Protein AF-A0A158QUY8-F1 (afdb_monomer_lite)

Structure (mmCIF, N/CA/C/O backbone):
data_AF-A0A158QUY8-F1
#
_entry.id   AF-A0A158QUY8-F1
#
loop_
_atom_site.group_PDB
_atom_site.id
_atom_site.type_symbol
_at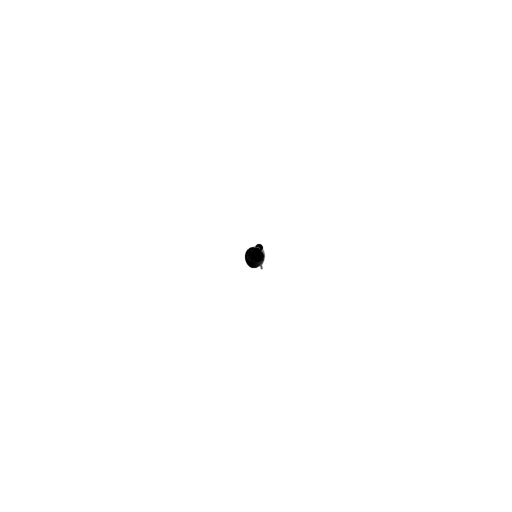om_site.label_atom_id
_atom_site.label_alt_id
_atom_site.label_comp_id
_atom_site.label_asym_id
_atom_site.label_entity_id
_atom_site.label_seq_id
_atom_site.pdbx_PDB_ins_code
_atom_site.Cartn_x
_atom_site.Cartn_y
_atom_site.Cartn_z
_atom_site.occupancy
_atom_site.B_iso_or_equiv
_atom_site.auth_seq_id
_atom_site.auth_comp_id
_atom_site.auth_asym_id
_atom_site.auth_atom_id
_atom_site.pdbx_PDB_model_num
ATOM 1 N N . MET A 1 1 ? -101.452 -27.591 178.209 1.00 53.22 1 MET A N 1
ATOM 2 C CA . MET A 1 1 ? -101.765 -28.377 176.990 1.00 53.22 1 MET A CA 1
ATOM 3 C C . MET A 1 1 ? -101.877 -27.514 175.722 1.00 53.22 1 MET A C 1
ATOM 5 O O . MET A 1 1 ? -101.531 -28.007 174.658 1.00 53.22 1 MET A O 1
ATOM 9 N N . GLU A 1 2 ? -102.265 -26.232 175.799 1.00 55.81 2 GLU A N 1
ATOM 10 C CA . GLU A 1 2 ? -102.344 -25.331 174.624 1.00 55.81 2 GLU A CA 1
ATOM 11 C C . GLU A 1 2 ? -100.994 -24.921 174.004 1.00 55.81 2 GLU A C 1
ATOM 13 O O . GLU A 1 2 ? -100.895 -24.792 172.785 1.00 55.81 2 GLU A O 1
ATOM 18 N N . ALA A 1 3 ? -99.927 -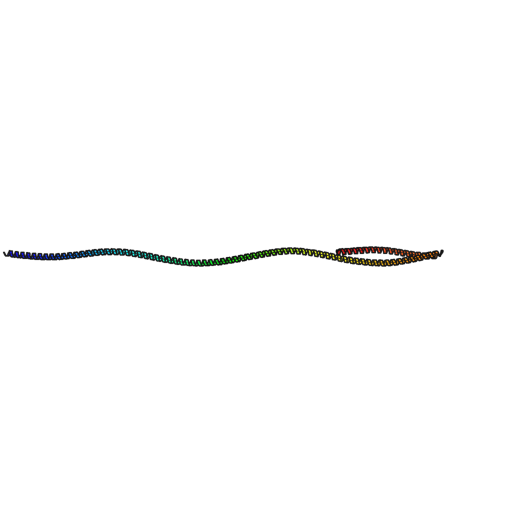24.772 174.798 1.00 59.25 3 ALA A N 1
ATOM 19 C CA . ALA A 1 3 ? -98.623 -24.315 174.297 1.00 59.25 3 ALA A CA 1
ATOM 20 C C . ALA A 1 3 ? -97.945 -25.296 173.313 1.00 59.25 3 ALA A C 1
ATOM 22 O O . ALA A 1 3 ? -97.225 -24.873 172.411 1.00 59.25 3 ALA A O 1
ATOM 23 N N . ILE A 1 4 ? -98.209 -26.603 173.441 1.00 59.31 4 ILE A N 1
ATOM 24 C CA . ILE A 1 4 ? -97.621 -27.638 172.574 1.00 59.31 4 ILE A CA 1
ATOM 25 C C . ILE A 1 4 ? -98.321 -27.664 171.207 1.00 59.31 4 ILE A C 1
ATOM 27 O O . ILE A 1 4 ? -97.647 -27.726 170.183 1.00 59.31 4 ILE A O 1
ATOM 31 N N . LYS A 1 5 ? -99.655 -27.510 171.161 1.00 60.12 5 LYS A N 1
ATOM 32 C CA . LYS A 1 5 ? -100.406 -27.423 169.894 1.00 60.12 5 LYS A CA 1
ATOM 33 C C . LYS A 1 5 ? -99.983 -26.219 169.051 1.00 60.12 5 LYS A C 1
ATOM 35 O O . LYS A 1 5 ? -99.807 -26.366 167.849 1.00 60.12 5 LYS A O 1
ATOM 40 N N . LYS A 1 6 ? -99.770 -25.053 169.672 1.00 66.75 6 LYS A N 1
ATOM 41 C CA . LYS A 1 6 ? -99.363 -23.825 168.966 1.00 66.75 6 LYS A CA 1
ATOM 42 C C . LYS A 1 6 ? -97.965 -23.947 168.344 1.00 66.75 6 LYS A C 1
ATOM 44 O O . LYS A 1 6 ? -97.758 -23.510 167.220 1.00 66.75 6 LYS A O 1
ATOM 49 N N . LYS A 1 7 ? -97.034 -24.611 169.040 1.00 69.94 7 LYS A N 1
ATOM 50 C CA . LYS A 1 7 ? -95.677 -24.882 168.538 1.00 69.94 7 LYS A CA 1
ATOM 51 C C . LYS A 1 7 ? -95.667 -25.936 167.424 1.00 69.94 7 LYS A C 1
ATOM 53 O O . LYS A 1 7 ? -94.918 -25.803 166.467 1.00 69.94 7 LYS A O 1
ATOM 58 N N . MET A 1 8 ? -96.544 -26.939 167.513 1.00 69.56 8 MET A N 1
ATOM 59 C CA . MET A 1 8 ? -96.718 -27.954 166.469 1.00 69.56 8 MET A CA 1
ATOM 60 C C . MET A 1 8 ? -97.344 -27.369 165.192 1.00 69.56 8 MET A C 1
ATOM 62 O O . MET A 1 8 ? -96.968 -27.760 164.093 1.00 69.56 8 MET A O 1
ATOM 66 N N . LEU A 1 9 ? -98.259 -26.403 165.332 1.00 68.12 9 LEU A N 1
ATOM 67 C CA . LEU A 1 9 ? -98.862 -25.682 164.207 1.00 68.12 9 LEU A CA 1
ATOM 68 C C . LEU A 1 9 ? -97.860 -24.724 163.544 1.00 68.12 9 LEU A C 1
ATOM 70 O O . LEU A 1 9 ? -97.802 -24.671 162.323 1.00 68.12 9 LEU A O 1
ATOM 74 N N . ALA A 1 10 ? -97.024 -24.046 164.339 1.00 74.94 10 ALA A N 1
ATOM 75 C CA . ALA A 1 10 ? -95.922 -23.224 163.836 1.00 74.94 10 ALA A CA 1
ATOM 76 C C . ALA A 1 10 ? -94.874 -24.063 163.084 1.00 74.94 10 ALA A C 1
ATOM 78 O O . ALA A 1 10 ? -94.538 -23.729 161.960 1.00 74.94 10 ALA A O 1
ATOM 79 N N . MET A 1 11 ? -94.448 -25.212 163.625 1.00 73.19 11 MET A N 1
ATOM 80 C CA . MET A 1 11 ? -93.521 -26.107 162.911 1.00 73.19 11 MET A CA 1
ATOM 81 C C . MET A 1 11 ? -94.128 -26.711 161.639 1.00 73.19 11 MET A C 1
ATOM 83 O O . MET A 1 11 ? -93.396 -27.006 160.700 1.00 73.19 11 MET A O 1
ATOM 87 N N . LYS A 1 12 ? -95.450 -26.921 161.595 1.00 75.62 12 LYS A N 1
ATOM 88 C CA . LYS A 1 12 ? -96.136 -27.379 160.381 1.00 75.62 12 LYS A CA 1
ATOM 89 C C . LYS A 1 12 ? -96.144 -26.290 159.306 1.00 75.62 12 LYS A C 1
ATOM 91 O O . LYS A 1 12 ? -95.868 -26.611 158.159 1.00 75.62 12 LYS A O 1
ATOM 96 N N . LEU A 1 13 ? -96.380 -25.037 159.697 1.00 79.19 13 LEU A N 1
ATOM 97 C CA . LEU A 1 13 ? -96.317 -23.878 158.808 1.00 79.19 13 LEU A CA 1
ATOM 98 C C . LEU A 1 13 ? -94.883 -23.602 158.328 1.00 79.19 13 LEU A C 1
ATOM 100 O O . LEU A 1 13 ? -94.675 -23.365 157.149 1.00 79.19 13 LEU A O 1
ATOM 104 N N . ASP A 1 14 ? -93.885 -23.697 159.209 1.00 78.88 14 ASP A N 1
ATOM 105 C CA . ASP A 1 14 ? -92.472 -23.539 158.837 1.00 78.88 14 ASP A CA 1
ATOM 106 C C . ASP A 1 14 ? -92.012 -24.657 157.895 1.00 78.88 14 ASP A C 1
ATOM 108 O O . ASP A 1 14 ? -91.238 -24.414 156.973 1.00 78.88 14 ASP A O 1
ATOM 112 N N . LYS A 1 15 ? -92.515 -25.883 158.093 1.00 78.75 15 LYS A N 1
ATOM 113 C CA . LYS A 1 15 ? -92.286 -26.996 157.170 1.00 78.75 15 LYS A CA 1
ATOM 114 C C . LYS A 1 15 ? -92.968 -26.757 155.821 1.00 78.75 15 LYS A C 1
ATOM 116 O O . LYS A 1 15 ? -92.342 -27.028 154.808 1.00 78.75 15 LYS A O 1
ATOM 121 N N . GLU A 1 16 ? -94.213 -26.282 155.803 1.00 77.50 16 GLU A N 1
ATOM 122 C CA . GLU A 1 16 ? -94.929 -25.940 154.564 1.00 77.50 16 GLU A CA 1
ATOM 123 C C . GLU A 1 16 ? -94.203 -24.811 153.808 1.00 77.50 16 GLU A C 1
ATOM 125 O O . GLU A 1 16 ? -93.858 -25.001 152.651 1.00 77.50 16 GLU A O 1
ATOM 130 N N . ASN A 1 17 ? -93.801 -23.729 154.484 1.00 79.38 17 ASN A N 1
ATOM 131 C CA . ASN A 1 17 ? -93.010 -22.645 153.886 1.00 79.38 17 ASN A CA 1
ATOM 132 C C . ASN A 1 17 ? -91.634 -23.105 153.372 1.00 79.38 17 ASN A C 1
ATOM 134 O O . ASN A 1 17 ? -91.145 -22.594 152.369 1.00 79.38 17 ASN A O 1
ATOM 138 N N . ALA A 1 18 ? -90.975 -24.036 154.069 1.00 80.56 18 ALA A N 1
ATOM 139 C CA . ALA A 1 18 ? -89.698 -24.590 153.624 1.00 80.56 18 ALA A CA 1
ATOM 140 C C . ALA A 1 18 ? -89.856 -25.512 152.407 1.00 80.56 18 ALA A C 1
ATOM 142 O O . ALA A 1 18 ? -88.952 -25.562 151.580 1.00 80.56 18 ALA A O 1
ATOM 143 N N . ILE A 1 19 ? -90.986 -26.220 152.302 1.00 81.12 19 ILE A N 1
ATOM 144 C CA . ILE A 1 19 ? -91.331 -27.020 151.122 1.00 81.12 19 ILE A CA 1
ATOM 145 C C . ILE A 1 19 ? -91.636 -26.091 149.945 1.00 81.12 19 ILE A C 1
ATOM 147 O O . ILE A 1 19 ? -91.011 -26.245 148.908 1.00 81.12 19 ILE A O 1
ATOM 151 N N . ASP A 1 20 ? -92.469 -25.064 150.127 1.00 81.56 20 ASP A N 1
ATOM 152 C CA . ASP A 1 20 ? -92.788 -24.103 149.061 1.00 81.56 20 ASP A CA 1
ATOM 153 C C . ASP A 1 20 ? -91.537 -23.354 148.566 1.00 81.56 20 ASP A C 1
ATOM 155 O O . ASP A 1 20 ? -91.379 -23.102 147.372 1.00 81.56 20 ASP A O 1
ATOM 159 N N . LEU A 1 21 ? -90.617 -23.007 149.474 1.00 82.19 21 LEU A N 1
ATOM 160 C CA . LEU A 1 21 ? -89.342 -22.388 149.107 1.00 82.19 21 LEU A CA 1
ATOM 161 C C . LEU A 1 21 ? -88.415 -23.372 148.379 1.00 82.19 21 LEU A C 1
ATOM 163 O O . LEU A 1 21 ? -87.707 -22.967 147.460 1.00 82.19 21 LEU A O 1
ATOM 167 N N . ALA A 1 22 ? -88.401 -24.646 148.782 1.00 82.62 22 ALA A N 1
ATOM 168 C CA . ALA A 1 22 ? -87.647 -25.680 148.081 1.00 82.62 22 ALA A CA 1
ATOM 169 C C . ALA A 1 22 ? -88.204 -25.903 146.668 1.00 82.62 22 ALA A C 1
ATOM 171 O O . ALA A 1 22 ? -87.423 -25.904 145.723 1.00 82.62 22 ALA A O 1
ATOM 172 N N . ASP A 1 23 ? -89.527 -25.968 146.514 1.00 84.44 23 ASP A N 1
ATOM 173 C CA . ASP A 1 23 ? -90.201 -26.113 145.221 1.00 84.44 23 ASP A CA 1
ATOM 174 C C . ASP A 1 23 ? -89.913 -24.909 144.305 1.00 84.44 23 ASP A C 1
ATOM 176 O O . ASP A 1 23 ? -89.589 -25.084 143.131 1.00 84.44 23 ASP A O 1
ATOM 180 N N . GLN A 1 24 ? -89.931 -23.681 144.842 1.00 83.94 24 GLN A N 1
ATOM 181 C CA . GLN A 1 24 ? -89.547 -22.474 144.094 1.00 83.94 24 GLN A CA 1
ATOM 182 C C . GLN A 1 24 ? -88.079 -22.490 143.657 1.00 83.94 24 GLN A C 1
ATOM 184 O O . GLN A 1 24 ? -87.759 -22.072 142.543 1.00 83.94 24 GLN A O 1
ATOM 189 N N . LEU A 1 25 ? -87.171 -22.945 144.524 1.00 84.00 25 LEU A N 1
ATOM 190 C CA . LEU A 1 25 ? -85.752 -23.056 144.190 1.00 84.00 25 LEU A CA 1
ATOM 191 C C . LEU A 1 25 ? -85.494 -24.173 143.172 1.00 84.00 25 LEU A C 1
ATOM 193 O O . LEU A 1 25 ? -84.647 -23.997 142.300 1.00 84.00 25 LEU A O 1
ATOM 197 N N . GLU A 1 26 ? -86.229 -25.285 143.236 1.00 84.06 26 GLU A N 1
ATOM 198 C CA . GLU A 1 26 ? -86.179 -26.354 142.233 1.00 84.06 26 GLU A CA 1
ATOM 199 C C . GLU A 1 26 ? -86.717 -25.883 140.876 1.00 84.06 26 GLU A C 1
ATOM 201 O O . GLU A 1 26 ? -86.113 -26.175 139.843 1.00 84.06 26 GLU A O 1
ATOM 206 N N . GLU A 1 27 ? -87.802 -25.105 140.856 1.00 86.31 27 GLU A N 1
ATOM 207 C CA . GLU A 1 27 ? -88.348 -24.523 139.627 1.00 86.31 27 GLU A CA 1
ATOM 208 C C . GLU A 1 27 ? -87.366 -23.522 138.996 1.00 86.31 27 GLU A C 1
ATOM 210 O O . GLU A 1 27 ? -87.068 -23.619 137.805 1.00 86.31 27 GLU A O 1
ATOM 215 N N . GLN A 1 28 ? -86.764 -22.638 139.801 1.00 85.31 28 GLN A N 1
ATOM 216 C CA . GLN A 1 28 ? -85.725 -21.710 139.339 1.00 85.31 28 GLN A CA 1
ATOM 217 C C . GLN A 1 28 ? -84.458 -22.423 138.856 1.00 85.31 28 GLN A C 1
ATOM 219 O O . GLN A 1 28 ? -83.861 -22.005 137.860 1.00 85.31 28 GLN A O 1
ATOM 224 N N . LEU A 1 29 ? -84.034 -23.492 139.538 1.00 87.38 29 LEU A N 1
ATOM 225 C CA . LEU A 1 29 ? -82.900 -24.308 139.108 1.00 87.38 29 LEU A CA 1
ATOM 226 C C . LEU A 1 29 ? -83.189 -24.919 137.736 1.00 87.38 29 LEU A C 1
ATOM 228 O O . LEU A 1 29 ? -82.367 -24.808 136.833 1.00 87.38 29 LEU A O 1
ATOM 232 N N . LYS A 1 30 ? -84.387 -25.479 137.552 1.00 87.75 30 LYS A N 1
ATOM 233 C CA . LYS A 1 30 ? -84.808 -26.104 136.299 1.00 87.75 30 LYS A CA 1
ATOM 234 C C . LYS A 1 30 ? -84.924 -25.094 135.157 1.00 87.75 30 LYS A C 1
ATOM 236 O O . LYS A 1 30 ? -84.476 -25.371 134.047 1.00 87.75 30 LYS A O 1
ATOM 241 N N . GLU A 1 31 ? -85.463 -23.902 135.414 1.00 87.81 31 GLU A N 1
ATOM 242 C CA . GLU A 1 31 ? -85.452 -22.806 134.438 1.00 87.81 31 GLU A CA 1
ATOM 243 C C . GLU A 1 31 ? -84.019 -22.438 134.038 1.00 87.81 31 GLU A C 1
ATOM 245 O O . GLU A 1 31 ? -83.713 -22.366 132.844 1.00 87.81 31 GLU A O 1
ATOM 250 N N . LYS A 1 32 ? -83.112 -22.285 135.010 1.00 88.25 32 LYS A N 1
ATOM 251 C CA . LYS A 1 32 ? -81.702 -21.969 134.746 1.00 88.25 32 LYS A CA 1
ATOM 252 C C . LYS A 1 32 ? -80.969 -23.082 134.008 1.00 88.25 32 LYS A C 1
ATOM 254 O O . LYS A 1 32 ? -80.179 -22.776 133.121 1.00 88.25 32 LYS A O 1
ATOM 259 N N . GLU A 1 33 ? -81.255 -24.344 134.302 1.00 87.00 33 GLU A N 1
ATOM 260 C CA . GLU A 1 33 ? -80.724 -25.495 133.567 1.00 87.00 33 GLU A CA 1
ATOM 261 C C . GLU A 1 33 ? -81.214 -25.508 132.114 1.00 87.00 33 GLU A C 1
ATOM 263 O O . GLU A 1 33 ? -80.424 -25.741 131.201 1.00 87.00 33 GLU A O 1
ATOM 268 N N . THR A 1 34 ? -82.488 -25.182 131.859 1.00 88.88 34 THR A N 1
ATOM 269 C CA . THR A 1 34 ? -82.993 -25.078 130.477 1.00 88.88 34 THR A CA 1
ATOM 270 C C . THR A 1 34 ? -82.411 -23.884 129.721 1.00 88.88 34 THR A C 1
ATOM 272 O O . THR A 1 34 ? -82.140 -23.987 128.525 1.00 88.88 34 THR A O 1
ATOM 275 N N . GLU A 1 35 ? -82.195 -22.751 130.394 1.00 89.31 35 GLU A N 1
ATOM 276 C CA . GLU A 1 35 ? -81.545 -21.574 129.813 1.00 89.31 35 GLU A CA 1
ATOM 277 C C . GLU A 1 35 ? -80.072 -21.864 129.494 1.00 89.31 35 GLU A C 1
ATOM 279 O O . GLU A 1 35 ? -79.599 -21.541 128.404 1.00 89.31 35 GLU A O 1
ATOM 284 N N . MET A 1 36 ? -79.372 -22.538 130.410 1.00 90.12 36 MET A N 1
ATOM 285 C CA . MET A 1 36 ? -77.995 -22.988 130.228 1.00 90.12 36 MET A CA 1
ATOM 286 C C . MET A 1 36 ? -77.888 -23.965 129.058 1.00 90.12 36 MET A C 1
ATOM 288 O O . MET A 1 36 ? -77.068 -23.748 128.173 1.00 90.12 36 MET A O 1
ATOM 292 N N . SER A 1 37 ? -78.779 -24.956 128.981 1.00 89.94 37 SER A N 1
ATOM 293 C CA . SER A 1 37 ? -78.819 -25.919 127.877 1.00 89.94 37 SER A CA 1
ATOM 294 C C . SER A 1 37 ? -79.032 -25.243 126.515 1.00 89.94 37 SER A C 1
ATOM 296 O O . SER A 1 37 ? -78.322 -25.554 125.561 1.00 89.94 37 SER A O 1
ATOM 298 N N . LYS A 1 38 ? -79.938 -24.257 126.421 1.00 90.31 38 LYS A N 1
ATOM 299 C CA . LYS A 1 38 ? -80.129 -23.472 125.186 1.00 90.31 38 LYS A CA 1
ATOM 300 C C . LYS A 1 38 ? -78.891 -22.656 124.820 1.00 90.31 38 LYS A C 1
ATOM 302 O O . LYS A 1 38 ? -78.542 -22.562 123.649 1.00 90.31 38 LYS A O 1
ATOM 307 N N . LYS A 1 39 ? -78.217 -22.060 125.807 1.00 89.12 39 LYS A N 1
ATOM 308 C CA . LYS A 1 39 ? -76.988 -21.287 125.579 1.00 89.12 39 LYS A CA 1
ATOM 309 C C . LYS A 1 39 ? -75.811 -22.168 125.171 1.00 89.12 39 LYS A C 1
ATOM 311 O O . LYS A 1 39 ? -75.010 -21.740 124.347 1.00 89.12 39 LYS A O 1
ATOM 316 N N . GLU A 1 40 ? -75.716 -23.382 125.703 1.00 88.31 40 GLU A N 1
ATOM 317 C CA . GLU A 1 40 ? -74.730 -24.379 125.278 1.00 88.31 40 GLU A CA 1
ATOM 318 C C . GLU A 1 40 ? -74.965 -24.825 123.829 1.00 88.31 40 GLU A C 1
ATOM 320 O O . GLU A 1 40 ? -74.006 -24.924 123.063 1.00 88.31 40 GLU A O 1
ATOM 325 N N . GLU A 1 41 ? -76.224 -25.019 123.426 1.00 90.38 41 GLU A N 1
ATOM 326 C CA . GLU A 1 41 ? -76.593 -25.339 122.042 1.00 90.38 41 GLU A CA 1
ATOM 327 C C . GLU A 1 41 ? -76.273 -24.178 121.082 1.00 90.38 41 GLU A C 1
ATOM 329 O O . GLU A 1 41 ? -75.560 -24.374 120.096 1.00 90.38 41 GLU A O 1
ATOM 334 N N . GLU A 1 42 ? -76.690 -22.948 121.416 1.00 91.12 42 GLU A N 1
ATOM 335 C CA . GLU A 1 42 ? -76.357 -21.735 120.649 1.00 91.12 42 GLU A CA 1
ATOM 336 C C . GLU A 1 42 ? -74.837 -21.540 120.523 1.00 91.12 42 GLU A C 1
ATOM 338 O O . GLU A 1 42 ? -74.331 -21.203 119.449 1.00 91.12 42 GLU A O 1
ATOM 343 N N . MET A 1 43 ? -74.086 -21.770 121.605 1.00 91.88 43 MET A N 1
ATOM 344 C CA . MET A 1 43 ? -72.627 -21.676 121.585 1.00 91.88 43 MET A CA 1
ATOM 345 C C . MET A 1 43 ? -72.010 -22.767 120.703 1.00 91.88 43 MET A C 1
ATOM 347 O O . MET A 1 43 ? -71.078 -22.483 119.950 1.00 91.88 43 MET A O 1
ATOM 351 N N . GLY A 1 44 ? -72.557 -23.985 120.724 1.00 91.44 44 GLY A N 1
ATOM 352 C CA . GLY A 1 44 ? -72.157 -25.068 119.829 1.00 91.44 44 GLY A CA 1
ATOM 353 C C . GLY A 1 44 ? -72.350 -24.727 118.348 1.00 91.44 44 GLY A C 1
ATOM 354 O O . GLY A 1 44 ? -71.460 -24.988 117.533 1.00 91.44 44 GLY A O 1
ATOM 355 N N . ASP A 1 45 ? -73.466 -24.093 117.990 1.00 92.38 45 ASP A N 1
ATOM 356 C CA . ASP A 1 45 ? -73.746 -23.677 116.611 1.00 92.38 45 ASP A CA 1
ATOM 357 C C . ASP A 1 45 ? -72.853 -22.521 116.146 1.00 92.38 45 ASP A C 1
ATOM 359 O O . ASP A 1 45 ? -72.360 -22.533 115.013 1.00 92.38 45 ASP A O 1
ATOM 363 N N . VAL A 1 46 ? -72.573 -21.551 117.023 1.00 92.31 46 VAL A N 1
ATOM 364 C CA . VAL A 1 46 ? -71.609 -20.476 116.738 1.00 92.31 46 VAL A CA 1
ATOM 365 C C . VAL A 1 46 ? -70.206 -21.045 116.528 1.00 92.31 46 VAL A C 1
ATOM 367 O O . VAL A 1 46 ? -69.532 -20.640 115.582 1.00 92.31 46 VAL A O 1
ATOM 370 N N . VAL A 1 47 ? -69.782 -22.017 117.342 1.00 93.31 47 VAL A N 1
ATOM 371 C CA . VAL A 1 47 ? -68.480 -22.687 117.185 1.00 93.31 47 VAL A CA 1
ATOM 372 C C . VAL A 1 47 ? -68.395 -23.430 115.850 1.00 93.31 47 VAL A C 1
ATOM 374 O O . VAL A 1 47 ? -67.415 -23.257 115.128 1.00 93.31 47 VAL A O 1
ATOM 377 N N . LYS A 1 48 ? -69.426 -24.193 115.460 1.00 94.12 48 LYS A N 1
ATOM 378 C CA . LYS A 1 48 ? -69.457 -24.866 114.145 1.00 94.12 48 LYS A CA 1
ATOM 379 C C . LYS A 1 48 ? -69.399 -23.869 112.991 1.00 94.12 48 LYS A C 1
ATOM 381 O O . LYS A 1 48 ? -68.688 -24.089 112.013 1.00 94.12 48 LYS A O 1
ATOM 386 N N . ARG A 1 49 ? -70.139 -22.762 113.097 1.00 94.38 49 ARG A N 1
ATOM 387 C CA . ARG A 1 49 ? -70.149 -21.717 112.069 1.00 94.38 49 ARG A CA 1
ATOM 388 C C . ARG A 1 49 ? -68.802 -21.005 111.969 1.00 94.38 49 ARG A C 1
ATOM 390 O O . ARG A 1 49 ? -68.362 -20.726 110.860 1.00 94.38 49 ARG A O 1
ATOM 397 N N . TYR A 1 50 ? -68.142 -20.757 113.099 1.00 93.94 50 TYR A N 1
ATOM 398 C CA . TYR A 1 50 ? -66.785 -20.216 113.140 1.00 93.94 50 TYR A CA 1
ATOM 399 C C . TYR A 1 50 ? -65.791 -21.160 112.456 1.00 93.94 50 TYR A C 1
ATOM 401 O O . TYR A 1 50 ? -65.089 -20.727 111.552 1.00 93.94 50 TYR A O 1
ATOM 409 N N . GLN A 1 51 ? -65.813 -22.455 112.792 1.00 93.69 51 GLN A N 1
ATOM 410 C CA . GLN A 1 51 ? -64.951 -23.465 112.164 1.00 93.69 51 GLN A CA 1
ATOM 411 C C . GLN A 1 51 ? -65.184 -23.582 110.649 1.00 93.69 51 GLN A C 1
ATOM 413 O O . GLN A 1 51 ? -64.227 -23.700 109.889 1.00 93.69 51 GLN A O 1
ATOM 418 N N . SER A 1 52 ? -66.440 -23.513 110.191 1.00 93.81 52 SER A N 1
ATOM 419 C CA . SER A 1 52 ? -66.766 -23.511 108.756 1.00 93.81 52 SER A CA 1
ATOM 420 C C . SER A 1 52 ? -66.208 -22.278 108.046 1.00 93.81 52 SER A C 1
ATOM 422 O O . SER A 1 52 ? -65.598 -22.406 106.991 1.00 93.81 52 SER A O 1
ATOM 424 N N . LEU A 1 53 ? -66.392 -21.088 108.627 1.00 94.25 53 LEU A N 1
ATOM 425 C CA . LEU A 1 53 ? -65.869 -19.840 108.066 1.00 94.25 53 LEU A CA 1
ATOM 426 C C . LEU A 1 53 ? -64.339 -19.801 108.076 1.00 94.25 53 LEU A C 1
ATOM 428 O O . LEU A 1 53 ? -63.739 -19.243 107.164 1.00 94.25 53 LEU A O 1
ATOM 432 N N . GLU A 1 54 ? -63.706 -20.386 109.090 1.00 94.06 54 GLU A N 1
ATOM 433 C CA . GLU A 1 54 ? -62.252 -20.493 109.179 1.00 94.06 54 GLU A CA 1
ATOM 434 C C . GLU A 1 54 ? -61.702 -21.426 108.091 1.00 94.06 54 GLU A C 1
ATOM 436 O O . GLU A 1 54 ? -60.787 -21.037 107.370 1.00 94.06 54 GLU A O 1
ATOM 441 N N . ALA A 1 55 ? -62.337 -22.581 107.864 1.00 94.62 55 ALA A N 1
ATOM 442 C CA . ALA A 1 55 ? -61.985 -23.480 106.763 1.00 94.62 55 ALA A CA 1
ATOM 443 C C . ALA A 1 55 ? -62.221 -22.849 105.377 1.00 94.62 55 ALA A C 1
ATOM 445 O O . ALA A 1 55 ? -61.396 -22.994 104.475 1.00 94.62 55 ALA A O 1
ATOM 446 N N . GLU A 1 56 ? -63.328 -22.121 105.192 1.00 95.19 56 GLU A N 1
ATOM 447 C CA . GLU A 1 56 ? -63.599 -21.371 103.957 1.00 95.19 56 GLU A CA 1
ATOM 448 C C . GLU A 1 56 ? -62.563 -20.267 103.726 1.00 95.19 56 GLU A C 1
ATOM 450 O O . GLU A 1 56 ? -62.113 -20.069 102.596 1.00 95.19 56 GLU A O 1
ATOM 455 N N . LYS A 1 57 ? -62.153 -19.572 104.792 1.00 96.00 57 LYS A N 1
ATOM 456 C CA . LYS A 1 57 ? -61.104 -18.557 104.738 1.00 96.00 57 LYS A CA 1
ATOM 457 C C . LYS A 1 57 ? -59.764 -19.175 104.331 1.00 96.00 57 LYS A C 1
ATOM 459 O O . LYS A 1 57 ? -59.141 -18.658 103.410 1.00 96.00 57 LYS A O 1
ATOM 464 N N . GLU A 1 58 ? -59.344 -20.276 104.953 1.00 95.88 58 GLU A N 1
ATOM 465 C CA . GLU A 1 58 ? -58.099 -20.974 104.593 1.00 95.88 58 GLU A CA 1
ATOM 466 C C . GLU A 1 58 ? -58.123 -21.482 103.141 1.00 95.88 58 GLU A C 1
ATOM 468 O O . GLU A 1 58 ? -57.141 -21.341 102.404 1.00 95.88 58 GLU A O 1
ATOM 473 N N . ALA A 1 59 ? -59.259 -22.022 102.688 1.00 95.50 59 ALA A N 1
ATOM 474 C CA . ALA A 1 59 ? -59.434 -22.457 101.305 1.00 95.50 59 ALA A CA 1
ATOM 475 C C . ALA A 1 59 ? -59.342 -21.280 100.318 1.00 95.50 59 ALA A C 1
ATOM 477 O O . ALA A 1 59 ? -58.650 -21.378 99.302 1.00 95.50 59 ALA A O 1
ATOM 478 N N . ALA A 1 60 ? -59.985 -20.151 100.632 1.00 95.00 60 ALA A N 1
ATOM 479 C CA . ALA A 1 60 ? -59.924 -18.940 99.820 1.00 95.00 60 ALA A CA 1
ATOM 480 C C . ALA A 1 60 ? -58.513 -18.331 99.791 1.00 95.00 60 ALA A C 1
ATOM 482 O O . ALA A 1 60 ? -58.062 -17.905 98.729 1.00 95.00 60 ALA A O 1
ATOM 483 N N . GLU A 1 61 ? -57.793 -18.324 100.917 1.00 95.38 61 GLU A N 1
ATOM 484 C CA . GLU A 1 61 ? -56.399 -17.863 100.997 1.00 95.38 61 GLU A CA 1
ATOM 485 C C . GLU A 1 61 ? -55.466 -18.745 100.158 1.00 95.38 61 GLU A C 1
ATOM 487 O O . GLU A 1 61 ? -54.632 -18.228 99.410 1.00 95.38 61 GLU A O 1
ATOM 492 N N . THR A 1 62 ? -55.649 -20.067 100.207 1.00 95.69 62 THR A N 1
ATOM 493 C CA . THR A 1 62 ? -54.874 -21.015 99.390 1.00 95.69 62 THR A CA 1
ATOM 494 C C . THR A 1 62 ? -55.154 -20.812 97.902 1.00 95.69 62 THR A C 1
ATOM 496 O O . THR A 1 62 ? -54.229 -20.710 97.095 1.00 95.69 62 THR A O 1
ATOM 499 N N . GLN A 1 63 ? -56.428 -20.683 97.527 1.00 96.19 63 GLN A N 1
ATOM 500 C CA . GLN A 1 63 ? -56.817 -20.458 96.139 1.00 96.19 63 GLN A CA 1
ATOM 501 C C . GLN A 1 63 ? -56.310 -19.106 95.620 1.00 96.19 63 GLN A C 1
ATOM 503 O O . GLN A 1 63 ? -55.821 -19.029 94.492 1.00 96.19 63 GLN A O 1
ATOM 508 N N . LEU A 1 64 ? -56.358 -18.059 96.448 1.00 96.19 64 LEU A N 1
ATOM 509 C CA . LEU A 1 64 ? -55.789 -16.754 96.127 1.00 96.19 64 LEU A CA 1
ATOM 510 C C . LEU A 1 64 ? -54.283 -16.868 95.858 1.00 96.19 64 LEU A C 1
ATOM 512 O O . LEU A 1 64 ? -53.814 -16.377 94.830 1.00 96.19 64 LEU A O 1
ATOM 516 N N . ALA A 1 65 ? -53.539 -17.564 96.723 1.00 96.19 65 ALA A N 1
ATOM 517 C CA . ALA A 1 65 ? -52.107 -17.789 96.543 1.00 96.19 65 ALA A CA 1
ATOM 518 C C . ALA A 1 65 ? -51.794 -18.528 95.229 1.00 96.19 65 ALA A C 1
ATOM 520 O O . ALA A 1 65 ? -50.938 -18.084 94.464 1.00 96.19 65 ALA A O 1
ATOM 521 N N . GLU A 1 66 ? -52.531 -19.596 94.907 1.00 96.56 66 GLU A N 1
ATOM 522 C CA . GLU A 1 66 ? -52.361 -20.318 93.640 1.00 96.56 66 GLU A CA 1
ATOM 523 C C . GLU A 1 66 ? -52.672 -19.454 92.414 1.00 96.56 66 GLU A C 1
ATOM 525 O O . GLU A 1 66 ? -51.977 -19.535 91.398 1.00 96.56 66 GLU A O 1
ATOM 530 N N . THR A 1 67 ? -53.733 -18.643 92.473 1.00 96.12 67 THR A N 1
ATOM 531 C CA . THR A 1 67 ? -54.093 -17.753 91.361 1.00 96.12 67 THR A CA 1
ATOM 532 C C . THR A 1 67 ? -53.071 -16.643 91.161 1.00 96.12 67 THR A C 1
ATOM 534 O O . THR A 1 67 ? -52.733 -16.356 90.015 1.00 96.12 67 THR A O 1
ATOM 537 N N . ASN A 1 68 ? -52.519 -16.087 92.242 1.00 95.81 68 ASN A N 1
ATOM 538 C CA . ASN A 1 68 ? -51.450 -15.094 92.169 1.00 95.81 68 ASN A CA 1
ATOM 539 C C . ASN A 1 68 ? -50.173 -15.692 91.572 1.00 95.81 68 ASN A C 1
ATOM 541 O O . ASN A 1 68 ? -49.577 -15.073 90.698 1.00 95.81 68 ASN A O 1
ATOM 545 N N . GLN A 1 69 ? -49.804 -16.920 91.954 1.00 96.75 69 GLN A N 1
ATOM 546 C CA . GLN A 1 69 ? -48.649 -17.595 91.355 1.00 96.75 69 GLN A CA 1
ATOM 547 C C . GLN A 1 69 ? -48.847 -17.837 89.853 1.00 96.75 69 GLN A C 1
ATOM 549 O O . GLN A 1 69 ? -47.948 -17.593 89.052 1.00 96.75 69 GLN A O 1
ATOM 554 N N . LYS A 1 70 ? -50.041 -18.294 89.448 1.00 96.94 70 LYS A N 1
ATOM 555 C CA . LYS A 1 70 ? -50.373 -18.480 88.027 1.00 96.94 70 LYS A CA 1
ATOM 556 C C . LYS A 1 70 ? -50.332 -17.159 87.263 1.00 96.94 70 LYS A C 1
ATOM 558 O O . LYS A 1 70 ? -49.853 -17.146 86.133 1.00 96.94 70 LYS A O 1
ATOM 563 N N . LEU A 1 71 ? -50.828 -16.077 87.865 1.00 96.62 71 LEU A N 1
ATOM 564 C CA . LEU A 1 71 ? -50.777 -14.743 87.277 1.00 96.62 71 LEU A CA 1
ATOM 565 C C . LEU A 1 71 ? -49.323 -14.314 87.046 1.00 96.62 71 LEU A C 1
ATOM 567 O O . LEU A 1 71 ? -48.975 -13.982 85.915 1.00 96.62 71 LEU A O 1
ATOM 571 N N . GLU A 1 72 ? -48.465 -14.431 88.060 1.00 96.94 72 GLU A N 1
ATOM 572 C CA . GLU A 1 72 ? -47.044 -14.076 87.970 1.00 96.94 72 GLU A CA 1
ATOM 573 C C . GLU A 1 72 ? -46.313 -14.885 86.881 1.00 96.94 72 GLU A C 1
ATOM 575 O O . GLU A 1 72 ? -45.592 -14.324 86.052 1.00 96.94 72 GLU A O 1
ATOM 580 N N . ASP A 1 73 ? -46.570 -16.195 86.792 1.00 96.75 73 ASP A N 1
ATOM 581 C CA . ASP A 1 73 ? -46.010 -17.046 85.736 1.00 96.75 73 ASP A CA 1
ATOM 582 C C . ASP A 1 73 ? -46.477 -16.616 84.334 1.00 96.75 73 ASP A C 1
ATOM 584 O O . ASP A 1 73 ? -45.701 -16.655 83.372 1.00 96.75 73 ASP A O 1
ATOM 588 N N . THR A 1 74 ? -47.749 -16.224 84.187 1.00 96.50 74 THR A N 1
ATOM 589 C CA . THR A 1 74 ? -48.282 -15.746 82.902 1.00 96.50 74 THR A CA 1
ATOM 590 C C . THR A 1 74 ? -47.740 -14.377 82.518 1.00 96.50 74 THR A C 1
ATOM 592 O O . THR A 1 74 ? -47.401 -14.181 81.352 1.00 96.50 74 THR A O 1
ATOM 595 N N . GLU A 1 75 ? -47.595 -13.461 83.476 1.00 96.69 75 GLU A N 1
ATOM 596 C CA . GLU A 1 75 ? -46.996 -12.144 83.256 1.00 96.69 75 GLU A CA 1
ATOM 597 C C . GLU A 1 75 ? -45.538 -12.280 82.822 1.00 96.69 75 GLU A C 1
ATOM 599 O O . GLU A 1 75 ? -45.124 -11.653 81.848 1.00 96.69 75 GLU A O 1
ATOM 604 N N . LYS A 1 76 ? -44.778 -13.174 83.465 1.00 97.50 76 LYS A N 1
ATOM 605 C CA . LYS A 1 76 ? -43.394 -13.448 83.076 1.00 97.50 76 LYS A CA 1
ATOM 606 C C . LYS A 1 76 ? -43.290 -13.987 81.646 1.00 97.50 76 LYS A C 1
ATOM 608 O O . LYS A 1 76 ? -42.473 -13.499 80.869 1.00 97.50 76 LYS A O 1
ATOM 613 N N . ARG A 1 77 ? -44.141 -14.946 81.262 1.00 96.56 77 ARG A N 1
ATOM 614 C CA . ARG A 1 77 ? -44.167 -15.464 79.878 1.00 96.56 77 ARG A CA 1
ATOM 615 C C . ARG A 1 77 ? -44.581 -14.399 78.866 1.00 96.56 77 ARG A C 1
ATOM 617 O O . ARG A 1 77 ? -44.036 -14.373 77.767 1.00 96.56 77 ARG A O 1
ATOM 624 N N . ALA A 1 78 ? -45.532 -13.534 79.218 1.00 97.06 78 ALA A N 1
ATOM 625 C CA . ALA A 1 78 ? -45.940 -12.426 78.361 1.00 97.06 78 ALA A CA 1
ATOM 626 C C . ALA A 1 78 ? -44.781 -11.441 78.144 1.00 97.06 78 ALA A C 1
ATOM 628 O O . ALA A 1 78 ? -44.502 -11.086 77.004 1.00 97.06 78 ALA A O 1
ATOM 629 N N . GLN A 1 79 ? -44.045 -11.089 79.204 1.00 97.06 79 GLN A N 1
ATOM 630 C CA . GLN A 1 79 ? -42.855 -10.236 79.110 1.00 97.06 79 GLN A CA 1
ATOM 631 C C . GLN A 1 79 ? -41.751 -10.863 78.245 1.00 97.06 79 GLN A C 1
ATOM 633 O O . GLN A 1 79 ? -41.140 -10.171 77.430 1.00 97.06 79 GLN A O 1
ATOM 638 N N . GLU A 1 80 ? -41.500 -12.168 78.386 1.00 97.31 80 GLU A N 1
ATOM 639 C CA . GLU A 1 80 ? -40.534 -12.895 77.550 1.00 97.31 80 GLU A CA 1
ATOM 640 C C . GLU A 1 80 ? -40.949 -12.882 76.066 1.00 97.31 80 GLU A C 1
ATOM 642 O O . GLU A 1 80 ? -40.129 -12.575 75.199 1.00 97.31 80 GLU A O 1
ATOM 647 N N . ALA A 1 81 ? -42.230 -13.129 75.771 1.00 96.62 81 ALA A N 1
ATOM 648 C CA . ALA A 1 81 ? -42.761 -13.084 74.409 1.00 96.62 81 ALA A CA 1
ATOM 649 C C . ALA A 1 81 ? -42.729 -11.666 73.809 1.00 96.62 81 ALA A C 1
ATOM 651 O O . ALA A 1 81 ? -42.358 -11.495 72.648 1.00 96.62 81 ALA A O 1
ATOM 652 N N . GLU A 1 82 ? -43.070 -10.632 74.584 1.00 97.19 82 GLU A N 1
ATOM 653 C CA . GLU A 1 82 ? -42.968 -9.232 74.153 1.00 97.19 82 GLU A CA 1
ATOM 654 C C . GLU A 1 82 ? -41.518 -8.843 73.837 1.00 97.19 82 GLU A C 1
ATOM 656 O O . GLU A 1 82 ? -41.257 -8.180 72.827 1.00 97.19 82 GLU A O 1
ATOM 661 N N . ALA A 1 83 ? -40.561 -9.297 74.652 1.00 97.31 83 ALA A N 1
ATOM 662 C CA . ALA A 1 83 ? -39.140 -9.082 74.401 1.00 97.31 83 ALA A CA 1
ATOM 663 C C . ALA A 1 83 ? -38.670 -9.781 73.112 1.00 97.31 83 ALA A C 1
ATOM 665 O O . ALA A 1 83 ? -37.919 -9.188 72.330 1.00 97.31 83 ALA A O 1
ATOM 666 N N . GLU A 1 84 ? -39.134 -11.006 72.852 1.00 98.00 84 GLU A N 1
ATOM 667 C CA . GLU A 1 84 ? -38.830 -11.738 71.619 1.00 98.00 84 GLU A CA 1
ATOM 668 C C . GLU A 1 84 ? -39.430 -11.050 70.385 1.00 98.00 84 GLU A C 1
ATOM 670 O O . GLU A 1 84 ? -38.727 -10.837 69.394 1.00 98.00 84 GLU A O 1
ATOM 675 N N . VAL A 1 85 ? -40.691 -10.610 70.455 1.00 98.00 85 VAL A N 1
ATOM 676 C CA . VAL A 1 85 ? -41.342 -9.850 69.376 1.00 98.00 85 VAL A CA 1
ATOM 677 C C . VAL A 1 85 ? -40.574 -8.561 69.085 1.00 98.00 85 VAL A C 1
ATOM 679 O O . VAL A 1 85 ? -40.303 -8.261 67.920 1.00 98.00 85 VAL A O 1
ATOM 682 N N . ALA A 1 86 ? -40.150 -7.827 70.116 1.00 97.81 86 ALA A N 1
ATOM 683 C CA . ALA A 1 86 ? -39.344 -6.622 69.942 1.00 97.81 86 ALA A CA 1
ATOM 684 C C . ALA A 1 86 ? -37.980 -6.919 69.285 1.00 97.81 86 ALA A C 1
ATOM 686 O O . ALA A 1 86 ? -37.510 -6.146 68.444 1.00 97.81 86 ALA A O 1
ATOM 687 N N . ALA A 1 87 ? -37.342 -8.043 69.629 1.00 98.12 87 ALA A N 1
ATOM 688 C CA . ALA A 1 87 ? -36.089 -8.473 69.011 1.00 98.12 87 ALA A CA 1
ATOM 689 C C . ALA A 1 87 ? -36.277 -8.861 67.533 1.00 98.12 87 ALA A C 1
ATOM 691 O O . ALA A 1 87 ? -35.493 -8.433 66.679 1.00 98.12 87 ALA A O 1
ATOM 692 N N . LEU A 1 88 ? -37.335 -9.609 67.211 1.00 98.19 88 LEU A N 1
ATOM 693 C CA . LEU A 1 88 ? -37.673 -9.991 65.839 1.00 98.19 88 LEU A CA 1
ATOM 694 C C . LEU A 1 88 ? -38.024 -8.774 64.979 1.00 98.19 88 LEU A C 1
ATOM 696 O O . LEU A 1 88 ? -37.546 -8.677 63.853 1.00 98.19 88 LEU A O 1
ATOM 700 N N . GLN A 1 89 ? -38.766 -7.803 65.513 1.00 98.06 89 GLN A N 1
ATOM 701 C CA . GLN A 1 89 ? -39.072 -6.553 64.809 1.00 98.06 89 GLN A CA 1
ATOM 702 C C . GLN A 1 89 ? -37.810 -5.753 64.462 1.00 98.06 89 GLN A C 1
ATOM 704 O O . GLN A 1 89 ? -37.704 -5.214 63.360 1.00 98.06 89 GLN A O 1
ATOM 709 N N . ARG A 1 90 ? -36.821 -5.702 65.367 1.00 98.12 90 ARG A N 1
ATOM 710 C CA . ARG A 1 90 ? -35.516 -5.088 65.063 1.00 98.12 90 ARG A CA 1
ATOM 711 C C . ARG A 1 90 ? -34.781 -5.849 63.964 1.00 98.12 90 ARG A C 1
ATOM 713 O O . ARG A 1 90 ? -34.200 -5.225 63.085 1.00 98.12 90 ARG A O 1
ATOM 720 N N . ARG A 1 91 ? -34.820 -7.184 63.999 1.00 98.38 91 ARG A N 1
ATOM 721 C CA . ARG A 1 91 ? -34.186 -8.023 62.977 1.00 98.38 91 ARG A CA 1
ATOM 722 C C . ARG A 1 91 ? -34.838 -7.868 61.604 1.00 98.38 91 ARG A C 1
ATOM 724 O O . ARG A 1 91 ? -34.114 -7.844 60.619 1.00 98.38 91 ARG A O 1
ATOM 731 N N . ILE A 1 92 ? -36.164 -7.743 61.547 1.00 98.38 92 ILE A N 1
ATOM 732 C CA . ILE A 1 92 ? -36.899 -7.490 60.301 1.00 98.38 92 ILE A CA 1
ATOM 733 C C . ILE A 1 92 ? -36.421 -6.180 59.672 1.00 98.38 92 ILE A C 1
ATOM 735 O O . ILE A 1 92 ? -35.990 -6.212 58.529 1.00 98.38 92 ILE A O 1
ATOM 739 N N . ARG A 1 93 ? -36.370 -5.079 60.436 1.00 97.88 93 ARG A N 1
ATOM 740 C CA . ARG A 1 93 ? -35.890 -3.788 59.910 1.00 97.88 93 ARG A CA 1
ATOM 741 C C . ARG A 1 93 ? -34.469 -3.852 59.360 1.00 97.88 93 ARG A C 1
ATOM 743 O O . ARG A 1 93 ? -34.218 -3.355 58.276 1.00 97.88 93 ARG A O 1
ATOM 750 N N . LEU A 1 94 ? -33.552 -4.500 60.081 1.00 98.31 94 LEU A N 1
ATOM 751 C CA . LEU A 1 94 ? -32.173 -4.650 59.604 1.00 98.31 94 LEU A CA 1
ATOM 752 C C . LEU A 1 94 ? -32.102 -5.439 58.289 1.00 98.31 94 LEU A C 1
ATOM 754 O O . LEU A 1 94 ? -31.325 -5.088 57.411 1.00 98.31 94 LEU A O 1
ATOM 758 N N . LEU A 1 95 ? -32.920 -6.485 58.141 1.00 98.19 95 LEU A N 1
ATOM 759 C CA . LEU A 1 95 ? -32.990 -7.252 56.897 1.00 98.19 95 LEU A CA 1
ATOM 760 C C . LEU A 1 95 ? -33.643 -6.465 55.756 1.00 98.19 95 LEU A C 1
ATOM 762 O O . LEU A 1 95 ? -33.247 -6.651 54.611 1.00 98.19 95 LEU A O 1
ATOM 766 N N . GLU A 1 96 ? -34.626 -5.613 56.048 1.00 98.25 96 GLU A N 1
ATOM 767 C CA . GLU A 1 96 ? -35.236 -4.709 55.066 1.00 98.25 96 GLU A CA 1
ATOM 768 C C . GLU A 1 96 ? -34.216 -3.676 54.564 1.00 98.25 96 GLU A C 1
ATOM 770 O O . GLU A 1 96 ? -34.059 -3.526 53.352 1.00 98.25 96 GLU A O 1
ATOM 775 N N . ASP A 1 97 ? -33.456 -3.054 55.472 1.00 98.06 97 ASP A N 1
ATOM 776 C CA . ASP A 1 97 ? -32.389 -2.103 55.132 1.00 98.06 97 ASP A CA 1
ATOM 777 C C . ASP A 1 97 ? -31.271 -2.779 54.308 1.00 98.06 97 ASP A C 1
ATOM 779 O O . ASP A 1 97 ? -30.793 -2.237 53.306 1.00 98.06 97 ASP A O 1
ATOM 783 N N . ASP A 1 98 ? -30.859 -3.991 54.702 1.00 98.38 98 ASP A N 1
ATOM 784 C CA . ASP A 1 98 ? -29.872 -4.780 53.958 1.00 98.38 98 ASP A CA 1
ATOM 785 C C . ASP A 1 98 ? -30.395 -5.152 52.563 1.00 98.38 98 ASP A C 1
ATOM 787 O O . ASP A 1 98 ? -29.651 -5.056 51.583 1.00 98.38 98 ASP A O 1
ATOM 791 N N . LEU A 1 99 ? -31.670 -5.53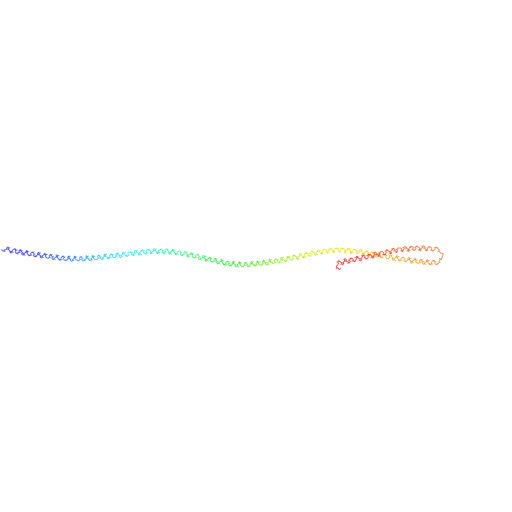9 52.451 1.00 98.25 99 LEU A N 1
ATOM 792 C CA . LEU A 1 99 ? -32.296 -5.875 51.175 1.00 98.25 99 LEU A CA 1
ATOM 793 C C . LEU A 1 99 ? -32.312 -4.663 50.238 1.00 98.25 99 LEU A C 1
ATOM 795 O O . LEU A 1 99 ? -31.848 -4.783 49.105 1.00 98.25 99 LEU A O 1
ATOM 799 N N . GLU A 1 100 ? -32.751 -3.495 50.711 1.00 98.38 100 GLU A N 1
ATOM 800 C CA . GLU A 1 100 ? -32.764 -2.253 49.923 1.00 98.38 100 GLU A CA 1
ATOM 801 C C . GLU A 1 100 ? -31.344 -1.849 49.475 1.00 98.38 100 GLU A C 1
ATOM 803 O O . GLU A 1 100 ? -31.102 -1.504 48.313 1.00 98.38 100 GLU A O 1
ATOM 808 N N . SER A 1 101 ? -30.356 -1.989 50.362 1.00 98.25 101 SER A N 1
ATOM 809 C CA . SER A 1 101 ? -28.939 -1.770 50.043 1.00 98.25 101 SER A CA 1
ATOM 810 C C . SER A 1 101 ? -28.411 -2.748 48.984 1.00 98.25 101 SER A C 1
ATOM 812 O O . SER A 1 101 ? -27.627 -2.374 48.108 1.00 98.25 101 SER A O 1
ATOM 814 N N . THR A 1 102 ? -28.830 -4.016 49.018 1.00 98.06 102 THR A N 1
ATOM 815 C CA . THR A 1 102 ? -28.441 -4.988 47.984 1.00 98.06 102 THR A CA 1
ATOM 816 C C . THR A 1 102 ? -29.142 -4.752 46.650 1.00 98.06 102 THR A C 1
ATOM 818 O O . THR A 1 102 ? -28.504 -4.912 45.610 1.00 98.06 102 THR A O 1
ATOM 821 N N . ASP A 1 103 ? -30.403 -4.324 46.663 1.00 98.25 103 ASP A N 1
ATOM 822 C CA . ASP A 1 103 ? -31.199 -4.092 45.456 1.00 98.25 103 ASP A CA 1
ATOM 823 C C . ASP A 1 103 ? -30.704 -2.864 44.677 1.00 98.25 103 ASP A C 1
ATOM 825 O O . ASP A 1 103 ? -30.518 -2.906 43.458 1.00 98.25 103 ASP A O 1
ATOM 829 N N . THR A 1 104 ? -30.345 -1.797 45.395 1.00 98.12 104 THR A N 1
ATOM 830 C CA . THR A 1 104 ? -29.687 -0.620 44.803 1.00 98.12 104 THR A CA 1
ATOM 831 C C . THR A 1 104 ? -28.346 -0.986 44.161 1.00 98.12 104 THR A C 1
ATOM 833 O O . THR A 1 104 ? -28.098 -0.647 43.003 1.00 98.12 104 THR A O 1
ATOM 836 N N . ARG A 1 105 ? -27.502 -1.769 44.850 1.00 98.38 105 ARG A N 1
ATOM 837 C CA . ARG A 1 105 ? -26.231 -2.262 44.284 1.00 98.38 105 ARG A CA 1
ATOM 838 C C . ARG A 1 105 ? -26.433 -3.149 43.059 1.00 98.38 105 ARG A C 1
ATOM 840 O O . ARG A 1 105 ? -25.646 -3.061 42.117 1.00 98.38 105 ARG A O 1
ATOM 847 N N . LEU A 1 106 ? -27.448 -4.011 43.072 1.00 98.31 106 LEU A N 1
ATOM 848 C CA . LEU A 1 106 ? -27.778 -4.875 41.941 1.00 98.31 106 LEU A CA 1
ATOM 849 C C . LEU A 1 106 ? -28.225 -4.048 40.732 1.00 98.31 106 LEU A C 1
ATOM 851 O O . LEU A 1 106 ? -27.779 -4.308 39.614 1.00 98.31 106 LEU A O 1
ATOM 855 N N . THR A 1 107 ? -29.052 -3.031 40.961 1.00 98.50 107 THR A N 1
ATOM 856 C CA . THR A 1 107 ? -29.520 -2.112 39.919 1.00 98.50 107 THR A CA 1
ATOM 857 C C . THR A 1 107 ? -28.342 -1.383 39.269 1.00 98.50 107 THR A C 1
ATOM 859 O O . THR A 1 107 ? -28.196 -1.415 38.045 1.00 98.50 107 THR A O 1
ATOM 862 N N . ASP A 1 108 ? -27.431 -0.829 40.073 1.00 98.38 108 ASP A N 1
ATOM 863 C CA . ASP A 1 108 ? -26.222 -0.158 39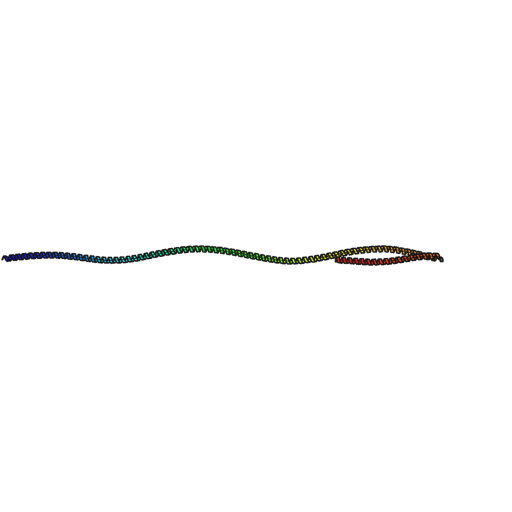.579 1.00 98.38 108 ASP A CA 1
ATOM 864 C C . ASP A 1 108 ? -25.297 -1.106 38.803 1.00 98.38 108 ASP A C 1
ATOM 866 O O . ASP A 1 108 ? -24.735 -0.741 37.767 1.00 98.38 108 ASP A O 1
ATOM 870 N N . ALA A 1 109 ? -25.109 -2.331 39.302 1.00 98.31 109 ALA A N 1
ATOM 871 C CA . ALA A 1 109 ? -24.291 -3.338 38.633 1.00 98.31 109 ALA A CA 1
ATOM 872 C C . ALA A 1 109 ? -24.896 -3.755 37.286 1.00 98.31 109 ALA A C 1
ATOM 874 O O . ALA A 1 109 ? -24.165 -3.909 36.307 1.00 98.31 109 ALA A O 1
ATOM 875 N N . THR A 1 110 ? -26.221 -3.884 37.222 1.00 98.25 110 THR A N 1
ATOM 876 C CA . THR A 1 110 ? -26.949 -4.233 35.995 1.00 98.25 110 THR A CA 1
ATOM 877 C C . THR A 1 110 ? -26.842 -3.115 34.961 1.00 98.25 110 THR A C 1
ATOM 879 O O . THR A 1 110 ? -26.506 -3.383 33.810 1.00 98.25 110 THR A O 1
ATOM 882 N N . ALA A 1 111 ? -27.010 -1.854 35.371 1.00 98.44 111 ALA A N 1
ATOM 883 C CA . ALA A 1 111 ? -26.839 -0.705 34.482 1.00 98.44 111 ALA A CA 1
ATOM 884 C C . ALA A 1 111 ? -25.415 -0.629 33.898 1.00 98.44 111 ALA A C 1
ATOM 886 O O . ALA A 1 111 ? -25.241 -0.439 32.694 1.00 98.44 111 ALA A O 1
ATOM 887 N N . LYS A 1 112 ? -24.388 -0.854 34.730 1.00 98.50 112 LYS A N 1
ATOM 888 C CA . LYS A 1 112 ? -22.985 -0.902 34.278 1.00 98.50 112 LYS A CA 1
ATOM 889 C C . LYS A 1 112 ? -22.716 -2.057 33.317 1.00 98.50 112 LYS A C 1
ATOM 891 O O . LYS A 1 112 ? -21.951 -1.893 32.370 1.00 98.50 112 LYS A O 1
ATOM 896 N N . LEU A 1 113 ? -23.326 -3.219 33.554 1.00 98.44 113 LEU A N 1
ATOM 897 C CA . LEU A 1 113 ? -23.210 -4.372 32.663 1.00 98.44 113 LEU A CA 1
ATOM 898 C C . LEU A 1 113 ? -23.810 -4.063 31.284 1.00 98.44 113 LEU A C 1
ATOM 900 O O . LEU A 1 113 ? -23.189 -4.371 30.270 1.00 98.44 113 LEU A O 1
ATOM 904 N N . GLU A 1 114 ? -24.983 -3.428 31.238 1.00 98.25 114 GLU A N 1
ATOM 905 C CA . GLU A 1 114 ? -25.615 -3.027 29.977 1.00 98.25 114 GLU A CA 1
ATOM 906 C C . GLU A 1 114 ? -24.776 -2.007 29.199 1.00 98.25 114 GLU A C 1
ATOM 908 O O . GLU A 1 114 ? -24.637 -2.124 27.981 1.00 98.25 114 GLU A O 1
ATOM 913 N N . GLU A 1 115 ? -24.198 -1.017 29.882 1.00 98.25 115 GLU A N 1
ATOM 914 C CA . GLU A 1 115 ? -23.314 -0.029 29.256 1.00 98.25 115 GLU A CA 1
ATOM 915 C C . GLU A 1 115 ? -22.045 -0.687 28.694 1.00 98.25 115 GLU A C 1
ATOM 917 O O . GLU A 1 115 ? -21.687 -0.455 27.537 1.00 98.25 115 GLU A O 1
ATOM 922 N N . ALA A 1 116 ? -21.415 -1.578 29.465 1.00 98.25 116 ALA A N 1
ATOM 923 C CA . ALA A 1 116 ? -20.256 -2.340 29.011 1.00 98.25 116 ALA A CA 1
ATOM 924 C C . ALA A 1 116 ? -20.588 -3.249 27.816 1.00 98.25 116 ALA A C 1
ATOM 926 O O . ALA A 1 116 ? -19.789 -3.347 26.886 1.00 98.25 116 ALA A O 1
ATOM 927 N N . SER A 1 117 ? -21.772 -3.873 27.805 1.00 98.12 117 SER A N 1
ATOM 928 C CA . SER A 1 117 ? -22.238 -4.690 26.678 1.00 98.12 117 SER A CA 1
ATOM 929 C C . SER A 1 117 ? -22.402 -3.853 25.411 1.00 98.12 117 SER A C 1
ATOM 931 O O . SER A 1 117 ? -21.924 -4.251 24.353 1.00 98.12 117 SER A O 1
ATOM 933 N N . LYS A 1 118 ? -23.016 -2.666 25.509 1.00 98.25 118 LYS A N 1
ATOM 934 C CA . LYS A 1 118 ? -23.165 -1.754 24.363 1.00 98.25 118 LYS A CA 1
ATOM 935 C C . LYS A 1 118 ? -21.810 -1.289 23.830 1.00 98.25 118 LYS A C 1
ATOM 937 O O . LYS A 1 118 ? -21.596 -1.307 22.622 1.00 98.25 118 LYS A O 1
ATOM 942 N N . ALA A 1 119 ? -20.883 -0.929 24.719 1.00 98.06 119 ALA A N 1
ATOM 943 C CA . ALA A 1 119 ? -19.530 -0.536 24.330 1.00 98.06 119 ALA A CA 1
ATOM 944 C C . ALA A 1 119 ? -18.766 -1.685 23.640 1.00 98.06 119 ALA A C 1
ATOM 946 O O . ALA A 1 119 ? -18.047 -1.454 22.665 1.00 98.06 119 ALA A O 1
ATOM 947 N N . ALA A 1 120 ? -18.943 -2.926 24.106 1.00 98.38 120 ALA A N 1
ATOM 948 C CA . ALA A 1 120 ? -18.360 -4.107 23.474 1.00 98.38 120 ALA A CA 1
ATOM 949 C C . ALA A 1 120 ? -18.934 -4.350 22.067 1.00 98.38 120 ALA A C 1
ATOM 951 O O . ALA A 1 120 ? -18.161 -4.547 21.129 1.00 98.38 120 ALA A O 1
ATOM 952 N N . ASP A 1 121 ? -20.257 -4.249 21.896 1.00 98.25 121 ASP A N 1
ATOM 953 C CA . ASP A 1 121 ? -20.919 -4.395 20.592 1.00 98.25 121 ASP A CA 1
ATOM 954 C C . ASP A 1 121 ? -20.455 -3.322 19.588 1.00 98.25 121 ASP A C 1
ATOM 956 O O . ASP A 1 121 ? -20.223 -3.605 18.408 1.00 98.25 121 ASP A O 1
ATOM 960 N N . GLU A 1 122 ? -20.297 -2.072 20.036 1.00 97.88 122 GLU A N 1
ATOM 961 C CA . GLU A 1 122 ? -19.763 -0.978 19.214 1.00 97.88 122 GLU A CA 1
ATOM 962 C C . GLU A 1 122 ? -18.298 -1.215 18.829 1.00 97.88 122 GLU A C 1
ATOM 964 O O . GLU A 1 122 ? -17.925 -1.014 17.668 1.00 97.88 122 GLU A O 1
ATOM 969 N N . SER A 1 123 ? -17.482 -1.710 19.764 1.00 97.88 123 SER A N 1
ATOM 970 C CA . SER A 1 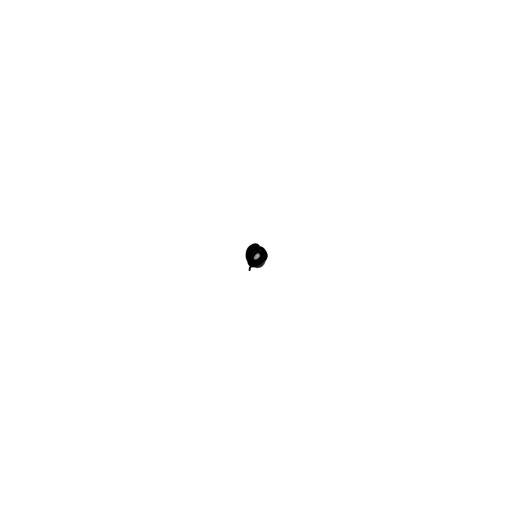123 ? -16.095 -2.092 19.493 1.00 97.88 123 SER A CA 1
ATOM 971 C C . SER A 1 123 ? -16.008 -3.234 18.477 1.00 97.88 123 SER A C 1
ATOM 973 O O . SER A 1 123 ? -15.187 -3.169 17.564 1.00 97.88 123 SER A O 1
ATOM 975 N N . GLU A 1 124 ? -16.863 -4.256 18.579 1.00 98.19 124 GLU A N 1
ATOM 976 C CA . GLU A 1 124 ? -16.896 -5.371 17.624 1.00 98.19 124 GLU A CA 1
ATOM 977 C C . GLU A 1 124 ? -17.271 -4.888 16.215 1.00 98.19 124 GLU A C 1
ATOM 979 O O . GLU A 1 124 ? -16.654 -5.284 15.222 1.00 98.19 124 GLU A O 1
ATOM 984 N N . ARG A 1 125 ? -18.246 -3.973 16.111 1.00 98.06 125 ARG A N 1
ATOM 985 C CA . ARG A 1 125 ? -18.589 -3.328 14.833 1.00 98.06 125 ARG A CA 1
ATOM 986 C C . ARG A 1 125 ? -17.409 -2.542 14.270 1.00 98.06 125 ARG A C 1
ATOM 988 O O . ARG A 1 125 ? -17.137 -2.649 13.076 1.00 98.06 125 ARG A O 1
ATOM 995 N N . GLY A 1 126 ? -16.698 -1.796 15.115 1.00 98.00 126 GLY A N 1
ATOM 996 C CA . GLY A 1 126 ? -15.480 -1.082 14.734 1.00 98.00 126 GLY A CA 1
ATOM 997 C C . GLY A 1 126 ? -14.407 -2.021 14.179 1.00 98.00 126 GLY A C 1
ATOM 998 O O . GLY A 1 126 ? -13.867 -1.763 13.103 1.00 98.00 126 GLY A O 1
ATOM 999 N N . CYS A 1 127 ? -14.160 -3.146 14.854 1.00 97.88 127 CYS A N 1
ATOM 1000 C CA . CYS A 1 127 ? -13.229 -4.175 14.392 1.00 97.88 127 CYS A CA 1
ATOM 1001 C C . CYS A 1 127 ? -13.618 -4.730 13.017 1.00 97.88 127 CYS A C 1
ATOM 1003 O O . CYS A 1 127 ? -12.774 -4.744 12.126 1.00 97.88 127 CYS A O 1
ATOM 1005 N N . LYS A 1 128 ? -14.889 -5.093 12.798 1.00 98.31 128 LYS A N 1
ATOM 1006 C CA . LYS A 1 128 ? -15.358 -5.612 11.496 1.00 98.31 128 LYS A CA 1
ATOM 1007 C C . LYS A 1 128 ? -15.204 -4.601 10.360 1.00 98.31 128 LYS A C 1
ATOM 1009 O O . LYS A 1 128 ? -14.871 -4.970 9.238 1.00 98.31 128 LYS A O 1
ATOM 1014 N N . VAL A 1 129 ? -15.444 -3.316 10.626 1.00 98.44 129 VAL A N 1
ATOM 1015 C CA . VAL A 1 129 ? -15.238 -2.259 9.621 1.00 98.44 129 VAL A CA 1
ATOM 1016 C C . VAL A 1 129 ? -13.759 -2.135 9.259 1.00 98.44 129 VAL A C 1
ATOM 1018 O O . VAL A 1 129 ? -13.432 -2.016 8.078 1.00 98.44 129 VAL A O 1
ATOM 1021 N N . LEU A 1 130 ? -12.869 -2.173 10.254 1.00 98.12 130 LEU A N 1
ATOM 1022 C CA . LEU A 1 130 ? -11.427 -2.122 10.020 1.00 98.12 130 LEU A CA 1
ATOM 1023 C C . LEU A 1 130 ? -10.932 -3.358 9.268 1.00 98.12 130 LEU A C 1
ATOM 1025 O O . LEU A 1 130 ? -10.157 -3.193 8.337 1.00 98.12 130 LEU A O 1
ATOM 1029 N N . GLU A 1 131 ? -11.425 -4.546 9.611 1.00 98.06 131 GLU A N 1
ATOM 1030 C CA . GLU A 1 131 ? -11.097 -5.806 8.936 1.00 98.06 131 GLU A CA 1
ATOM 1031 C C . GLU A 1 131 ? -11.517 -5.791 7.458 1.00 98.06 131 GLU A C 1
ATOM 1033 O O . GLU A 1 131 ? -10.722 -6.086 6.568 1.00 98.06 131 GLU A O 1
ATOM 1038 N N . ASN A 1 132 ? -12.739 -5.341 7.160 1.00 98.06 132 ASN A N 1
ATOM 1039 C CA . ASN A 1 132 ? -13.183 -5.182 5.773 1.00 98.06 132 ASN A CA 1
ATOM 1040 C C . ASN A 1 132 ? -12.322 -4.168 5.008 1.00 98.06 132 ASN A C 1
ATOM 1042 O O . ASN A 1 132 ? -12.045 -4.355 3.824 1.00 98.06 132 ASN A O 1
ATOM 1046 N N . ARG A 1 133 ? -11.891 -3.089 5.676 1.00 98.44 133 ARG A N 1
ATOM 1047 C CA . ARG A 1 133 ? -10.998 -2.102 5.065 1.00 98.44 133 ARG A CA 1
ATOM 1048 C C . ARG A 1 133 ? -9.616 -2.690 4.798 1.00 98.44 133 ARG A C 1
ATOM 1050 O O . ARG A 1 133 ? -9.089 -2.461 3.719 1.00 98.44 133 ARG A O 1
ATOM 1057 N N . THR A 1 134 ? -9.057 -3.463 5.730 1.00 98.38 134 THR A N 1
ATOM 1058 C CA . THR A 1 134 ? -7.757 -4.115 5.524 1.00 98.38 134 THR A CA 1
ATOM 1059 C C . THR A 1 134 ? -7.802 -5.095 4.361 1.00 98.38 134 THR A C 1
ATOM 1061 O O . THR A 1 134 ? -6.901 -5.058 3.537 1.00 98.38 134 THR A O 1
ATOM 1064 N N . VAL A 1 135 ? -8.875 -5.882 4.218 1.00 98.44 135 VAL A N 1
ATOM 1065 C CA . VAL A 1 135 ? -9.039 -6.792 3.069 1.00 98.44 135 VAL A CA 1
ATOM 1066 C C . VAL A 1 135 ? -9.092 -6.014 1.748 1.00 98.44 135 VAL A C 1
ATOM 1068 O O . VAL A 1 135 ? -8.394 -6.358 0.799 1.00 98.44 135 VAL A O 1
ATOM 1071 N N . ALA A 1 136 ? -9.864 -4.925 1.686 1.00 98.38 136 ALA A N 1
ATOM 1072 C CA . ALA A 1 136 ? -9.939 -4.094 0.482 1.00 98.38 136 ALA A CA 1
ATOM 1073 C C . ALA A 1 136 ? -8.597 -3.415 0.140 1.00 98.38 136 ALA A C 1
ATOM 1075 O O . ALA A 1 136 ? -8.239 -3.289 -1.034 1.00 98.38 136 ALA A O 1
ATOM 1076 N N . ASP A 1 137 ? -7.852 -2.975 1.157 1.00 98.44 137 ASP A N 1
ATOM 1077 C CA . ASP A 1 137 ? -6.522 -2.393 0.981 1.00 98.44 137 ASP A CA 1
ATOM 1078 C C . ASP A 1 137 ? -5.511 -3.453 0.504 1.00 98.44 137 ASP A C 1
ATOM 1080 O O . ASP A 1 137 ? -4.723 -3.167 -0.395 1.00 98.44 137 ASP A O 1
ATOM 1084 N N . GLU A 1 138 ? -5.565 -4.683 1.028 1.00 98.44 138 GLU A N 1
ATOM 1085 C CA . GLU A 1 138 ? -4.735 -5.813 0.581 1.00 98.44 138 GLU A CA 1
ATOM 1086 C C . GLU A 1 138 ? -4.990 -6.168 -0.892 1.00 98.44 138 GLU A C 1
ATOM 1088 O O . GLU A 1 138 ? -4.039 -6.285 -1.667 1.00 98.44 138 GLU A O 1
ATOM 1093 N N . GLU A 1 139 ? -6.254 -6.258 -1.317 1.00 98.31 139 GLU A N 1
ATOM 1094 C CA . GLU A 1 139 ? -6.611 -6.491 -2.725 1.00 98.31 139 GLU A CA 1
ATOM 1095 C C . GLU A 1 139 ? -6.096 -5.367 -3.637 1.00 98.31 139 GLU A C 1
ATOM 1097 O O . GLU A 1 139 ? -5.570 -5.615 -4.729 1.00 98.31 139 GLU A O 1
ATOM 1102 N N . ARG A 1 140 ? -6.204 -4.112 -3.182 1.00 98.50 140 ARG A N 1
ATOM 1103 C CA . ARG A 1 140 ? -5.690 -2.953 -3.918 1.00 98.50 140 ARG A CA 1
ATOM 1104 C C . ARG A 1 140 ? -4.168 -2.986 -4.034 1.00 98.50 140 ARG A C 1
ATOM 1106 O O . ARG A 1 140 ? -3.648 -2.679 -5.106 1.00 98.50 140 ARG A O 1
ATOM 1113 N N . ILE A 1 141 ? -3.462 -3.329 -2.957 1.00 98.50 141 ILE A N 1
ATOM 1114 C CA . ILE A 1 141 ? -2.000 -3.458 -2.952 1.00 98.50 141 ILE A CA 1
ATOM 1115 C C . ILE A 1 141 ? -1.575 -4.547 -3.936 1.00 98.50 141 ILE A C 1
ATOM 1117 O O . ILE A 1 141 ? -0.758 -4.262 -4.807 1.00 98.50 141 ILE A O 1
ATOM 1121 N N . ALA A 1 142 ? -2.193 -5.730 -3.887 1.00 98.44 142 ALA A N 1
ATOM 1122 C CA . ALA A 1 142 ? -1.878 -6.825 -4.804 1.00 98.44 142 ALA A CA 1
ATOM 1123 C C . ALA A 1 142 ? -2.051 -6.416 -6.281 1.00 98.44 142 ALA A C 1
ATOM 1125 O O . ALA A 1 142 ? -1.183 -6.677 -7.113 1.00 98.44 142 ALA A O 1
ATOM 1126 N N . SER A 1 143 ? -3.132 -5.698 -6.612 1.00 98.44 143 SER A N 1
ATOM 1127 C CA . SER A 1 143 ? -3.336 -5.181 -7.973 1.00 98.44 143 SER A CA 1
ATOM 1128 C C . SER A 1 143 ? -2.276 -4.156 -8.391 1.00 98.44 143 SER A C 1
ATOM 1130 O O . SER A 1 143 ? -1.902 -4.123 -9.564 1.00 98.44 143 SER A O 1
ATOM 1132 N N . LEU A 1 144 ? -1.826 -3.293 -7.477 1.00 98.38 144 LEU A N 1
ATOM 1133 C CA . LEU A 1 144 ? -0.785 -2.304 -7.765 1.00 98.38 144 LEU A CA 1
ATOM 1134 C C . LEU A 1 144 ? 0.592 -2.960 -7.924 1.00 98.38 144 LEU A C 1
ATOM 1136 O O . LEU A 1 144 ? 1.374 -2.519 -8.762 1.00 98.38 144 LEU A O 1
ATOM 1140 N N . GLU A 1 145 ? 0.884 -4.016 -7.165 1.00 98.44 145 GLU A N 1
ATOM 1141 C CA . GLU A 1 145 ? 2.119 -4.797 -7.293 1.00 98.44 145 GLU A CA 1
ATOM 1142 C C . GLU A 1 145 ? 2.203 -5.519 -8.646 1.00 98.44 145 GLU A C 1
ATOM 1144 O O . GLU A 1 145 ? 3.255 -5.497 -9.290 1.00 98.44 145 GLU A O 1
ATOM 1149 N N . GLU A 1 146 ? 1.095 -6.097 -9.121 1.00 98.50 146 GLU A N 1
ATOM 1150 C CA . GLU A 1 146 ? 1.006 -6.698 -10.460 1.00 98.50 146 GLU A CA 1
ATOM 1151 C C . GLU A 1 146 ? 1.274 -5.650 -11.554 1.00 98.50 146 GLU A C 1
ATOM 1153 O O . GLU A 1 146 ? 2.120 -5.861 -12.426 1.00 98.50 146 GLU A O 1
ATOM 1158 N N . GLN A 1 147 ? 0.631 -4.478 -11.466 1.00 98.50 147 GLN A N 1
ATOM 1159 C CA . GLN A 1 147 ? 0.855 -3.371 -12.406 1.00 98.50 147 GLN A CA 1
ATOM 1160 C C . GLN A 1 147 ? 2.305 -2.875 -12.379 1.00 98.50 147 GLN A C 1
ATOM 1162 O O . GLN A 1 147 ? 2.898 -2.634 -13.429 1.00 98.50 147 GLN A O 1
ATOM 1167 N N . LEU A 1 148 ? 2.905 -2.737 -11.193 1.00 98.56 148 LEU A N 1
ATOM 1168 C CA . LEU A 1 148 ? 4.303 -2.326 -11.049 1.00 98.56 148 LEU A CA 1
ATOM 1169 C C . LEU A 1 148 ? 5.243 -3.309 -11.760 1.00 98.56 148 LEU A C 1
ATOM 1171 O O . LEU A 1 148 ? 6.179 -2.896 -12.452 1.00 98.56 148 LEU A O 1
ATOM 1175 N N . LYS A 1 149 ? 4.985 -4.609 -11.599 1.00 98.50 149 LYS A N 1
ATOM 1176 C CA . LYS A 1 149 ? 5.750 -5.672 -12.249 1.00 98.50 149 LYS A CA 1
ATOM 1177 C C . LYS A 1 149 ? 5.620 -5.608 -13.771 1.00 98.50 149 LYS A C 1
ATOM 1179 O O . LYS A 1 149 ? 6.630 -5.728 -14.460 1.00 98.50 149 LYS A O 1
ATOM 1184 N N . GLU A 1 150 ? 4.414 -5.372 -14.289 1.00 98.19 150 GLU A N 1
ATOM 1185 C CA . GLU A 1 150 ? 4.180 -5.187 -15.725 1.00 98.19 150 GLU A CA 1
ATOM 1186 C C . GLU A 1 150 ? 4.937 -3.964 -16.266 1.00 98.19 150 GLU A C 1
ATOM 1188 O O . GLU A 1 150 ? 5.676 -4.083 -17.243 1.00 98.19 150 GLU A O 1
ATOM 1193 N N . PHE A 1 151 ? 4.847 -2.812 -15.594 1.00 98.19 151 PHE A N 1
ATOM 1194 C CA . PHE A 1 151 ? 5.572 -1.607 -16.009 1.00 98.19 151 PHE A CA 1
ATOM 1195 C C . PHE A 1 151 ? 7.089 -1.778 -15.967 1.00 98.19 151 PHE A C 1
ATOM 1197 O O . PHE A 1 151 ? 7.784 -1.267 -16.843 1.00 98.19 151 PHE A O 1
ATOM 1204 N N . THR A 1 152 ? 7.604 -2.515 -14.982 1.00 98.50 152 THR A N 1
ATOM 1205 C CA . THR A 1 152 ? 9.039 -2.803 -14.882 1.00 98.50 152 THR A CA 1
ATOM 1206 C C . THR A 1 152 ? 9.488 -3.682 -16.045 1.00 98.50 152 THR A C 1
ATOM 1208 O O . THR A 1 152 ? 10.460 -3.349 -16.713 1.00 98.50 152 THR A O 1
ATOM 1211 N N . PHE A 1 153 ? 8.733 -4.737 -16.368 1.00 98.56 153 PHE A N 1
ATOM 1212 C CA . PHE A 1 153 ? 9.024 -5.579 -17.529 1.00 98.56 153 PHE A CA 1
ATOM 1213 C C . PHE A 1 153 ? 8.989 -4.788 -18.846 1.00 98.56 153 PHE A C 1
ATOM 1215 O O . PHE A 1 153 ? 9.863 -4.949 -19.695 1.00 98.56 153 PHE A O 1
ATOM 1222 N N . MET A 1 154 ? 8.003 -3.902 -19.018 1.00 98.25 154 MET A N 1
ATOM 1223 C CA . MET A 1 154 ? 7.917 -3.042 -20.202 1.00 98.25 154 MET A CA 1
ATOM 1224 C C . MET A 1 154 ? 9.094 -2.065 -20.305 1.00 98.25 154 MET A C 1
ATOM 1226 O O . MET A 1 154 ? 9.579 -1.824 -21.409 1.00 98.25 154 MET A O 1
ATOM 1230 N N . ALA A 1 155 ? 9.546 -1.504 -19.181 1.00 98.50 155 ALA A N 1
ATOM 1231 C CA . ALA A 1 155 ? 10.709 -0.624 -19.144 1.00 98.50 155 ALA A CA 1
ATOM 1232 C C . ALA A 1 155 ? 11.992 -1.383 -19.515 1.00 98.50 155 ALA A C 1
ATOM 1234 O O . ALA A 1 155 ? 12.732 -0.930 -20.382 1.00 98.50 155 ALA A O 1
ATOM 1235 N N . GLU A 1 156 ? 12.202 -2.575 -18.952 1.00 98.25 156 GLU A N 1
ATOM 1236 C CA . GLU A 1 156 ? 13.352 -3.429 -19.274 1.00 98.25 156 GLU A CA 1
ATOM 1237 C C . GLU A 1 156 ? 13.370 -3.859 -20.754 1.00 98.25 156 GLU A C 1
ATOM 1239 O O . GLU A 1 156 ? 14.422 -3.849 -21.397 1.00 98.25 156 GLU A O 1
ATOM 1244 N N . ASP A 1 157 ? 12.214 -4.213 -21.329 1.00 98.12 157 ASP A N 1
ATOM 1245 C CA . ASP A 1 157 ? 12.099 -4.539 -22.759 1.00 98.12 157 ASP A CA 1
ATOM 1246 C C . ASP A 1 157 ? 12.369 -3.316 -23.653 1.00 98.12 157 ASP A C 1
ATOM 1248 O O . ASP A 1 157 ? 13.003 -3.437 -24.706 1.00 98.12 157 ASP A O 1
ATOM 1252 N N . ALA A 1 158 ? 11.928 -2.127 -23.232 1.00 98.19 158 ALA A N 1
ATOM 1253 C CA . ALA A 1 158 ? 12.230 -0.884 -23.929 1.00 98.19 158 ALA A CA 1
ATOM 1254 C C . ALA A 1 158 ? 13.732 -0.571 -23.889 1.00 98.19 158 ALA A C 1
ATOM 1256 O O . ALA A 1 158 ? 14.314 -0.326 -24.946 1.00 98.19 158 ALA A O 1
ATOM 1257 N N . ASP A 1 159 ? 14.370 -0.647 -22.719 1.00 98.44 159 ASP A N 1
ATOM 1258 C CA . ASP A 1 159 ? 15.811 -0.420 -22.554 1.00 98.44 159 ASP A CA 1
ATOM 1259 C C . ASP A 1 159 ? 16.623 -1.382 -23.426 1.00 98.44 159 ASP A C 1
ATOM 1261 O O . ASP A 1 159 ? 17.500 -0.959 -24.181 1.00 98.44 159 ASP A O 1
ATOM 1265 N N . ARG A 1 160 ? 16.251 -2.668 -23.449 1.00 98.31 160 ARG A N 1
ATOM 1266 C CA . ARG A 1 160 ? 16.889 -3.652 -24.331 1.00 98.31 160 ARG A CA 1
ATOM 1267 C C . ARG A 1 160 ? 16.776 -3.272 -25.811 1.00 98.31 160 ARG A C 1
ATOM 1269 O O . ARG A 1 160 ? 17.748 -3.395 -26.557 1.00 98.31 160 ARG A O 1
ATOM 1276 N N . LYS A 1 161 ? 15.605 -2.807 -26.257 1.00 98.31 161 LYS A N 1
ATOM 1277 C CA . LYS A 1 161 ? 15.408 -2.340 -27.641 1.00 98.31 161 LYS A CA 1
ATOM 1278 C C . LYS A 1 161 ? 16.228 -1.087 -27.943 1.00 98.31 161 LYS A C 1
ATOM 1280 O O . LYS A 1 161 ? 16.737 -0.965 -29.058 1.00 98.31 161 LYS A O 1
ATOM 1285 N N . TYR A 1 162 ? 16.365 -0.175 -26.981 1.00 98.25 162 TYR A N 1
ATOM 1286 C CA . TYR A 1 162 ? 17.210 1.011 -27.115 1.00 98.25 162 TYR A CA 1
ATOM 1287 C C . TYR A 1 162 ? 18.691 0.644 -27.242 1.00 98.25 162 TYR A C 1
ATOM 1289 O O . TYR A 1 162 ? 19.368 1.179 -28.124 1.00 98.25 162 TYR A O 1
ATOM 1297 N N . ASP A 1 163 ? 19.181 -0.310 -26.453 1.00 98.25 163 ASP A N 1
ATOM 1298 C CA . ASP A 1 163 ? 20.555 -0.808 -26.560 1.00 98.25 163 ASP A CA 1
ATOM 1299 C C . ASP A 1 163 ? 20.813 -1.461 -27.926 1.00 98.25 163 ASP A C 1
ATOM 1301 O O . ASP A 1 163 ? 21.799 -1.150 -28.600 1.00 98.25 163 ASP A O 1
ATOM 1305 N N . GLU A 1 164 ? 19.893 -2.314 -28.392 1.00 98.12 164 GLU A N 1
ATOM 1306 C CA . GLU A 1 164 ? 19.988 -2.945 -29.714 1.00 98.12 164 GLU A CA 1
ATOM 1307 C C . GLU A 1 164 ? 19.963 -1.912 -30.856 1.00 98.12 164 GLU A C 1
ATOM 1309 O O . GLU A 1 164 ? 20.698 -2.050 -31.840 1.00 98.12 164 GLU A O 1
ATOM 1314 N N . ALA A 1 165 ? 19.136 -0.867 -30.748 1.00 98.00 165 ALA A N 1
ATOM 1315 C CA . ALA A 1 165 ? 19.094 0.223 -31.720 1.00 98.00 165 ALA A CA 1
ATOM 1316 C C . ALA A 1 165 ? 20.395 1.039 -31.718 1.00 98.00 165 ALA A C 1
ATOM 1318 O O . ALA A 1 165 ? 20.914 1.361 -32.786 1.00 98.00 165 ALA A O 1
ATOM 1319 N N . THR A 1 166 ? 20.950 1.310 -30.536 1.00 98.38 166 THR A N 1
ATOM 1320 C CA . THR A 1 166 ? 22.211 2.046 -30.368 1.00 98.38 166 THR A CA 1
ATOM 1321 C C . THR A 1 166 ? 23.382 1.288 -30.995 1.00 98.38 166 THR A C 1
ATOM 1323 O O . THR A 1 166 ? 24.169 1.869 -31.738 1.00 98.38 166 THR A O 1
ATOM 1326 N N . GLN A 1 167 ? 23.466 -0.029 -30.787 1.00 98.25 167 GLN A N 1
ATOM 1327 C CA . GLN A 1 167 ? 24.503 -0.863 -31.409 1.00 98.25 167 GLN A CA 1
ATOM 1328 C C . GLN A 1 167 ? 24.390 -0.903 -32.940 1.00 98.25 167 GLN A C 1
ATOM 1330 O O . GLN A 1 167 ? 25.398 -0.814 -33.649 1.00 98.25 167 GLN A O 1
ATOM 1335 N N . LYS A 1 168 ? 23.162 -1.013 -33.467 1.00 98.12 168 LYS A N 1
ATOM 1336 C CA . LYS A 1 168 ? 22.912 -0.966 -34.917 1.00 98.12 168 LYS A CA 1
ATOM 1337 C C . LYS A 1 168 ? 23.307 0.381 -35.512 1.00 98.12 168 LYS A C 1
ATOM 1339 O O . LYS A 1 168 ? 23.918 0.399 -36.577 1.00 98.12 168 LYS A O 1
ATOM 1344 N N . LEU A 1 169 ? 22.982 1.478 -34.827 1.00 97.94 169 LEU A N 1
ATOM 1345 C CA . LEU A 1 169 ? 23.360 2.822 -35.253 1.00 97.94 169 LEU A CA 1
ATOM 1346 C C . LEU A 1 169 ? 24.882 2.964 -35.321 1.00 97.94 169 LEU A C 1
ATOM 1348 O O . LEU A 1 169 ? 25.388 3.335 -36.371 1.00 97.94 169 LEU A O 1
ATOM 1352 N N . ALA A 1 170 ? 25.607 2.558 -34.275 1.00 98.31 170 ALA A N 1
ATOM 1353 C CA . ALA A 1 170 ? 27.070 2.624 -34.256 1.00 98.31 170 ALA A CA 1
ATOM 1354 C C . ALA A 1 170 ? 27.714 1.841 -35.417 1.00 98.31 170 ALA A C 1
ATOM 1356 O O . ALA A 1 170 ? 28.629 2.325 -36.078 1.00 98.31 170 ALA A O 1
ATOM 1357 N N . THR A 1 171 ? 27.192 0.647 -35.723 1.00 98.19 171 THR A N 1
ATOM 1358 C CA . THR A 1 171 ? 27.679 -0.165 -36.856 1.00 98.19 171 THR A CA 1
ATOM 1359 C C . THR A 1 171 ? 27.404 0.514 -38.207 1.00 98.19 171 THR A C 1
ATOM 1361 O O . THR A 1 171 ? 28.217 0.441 -39.134 1.00 98.19 171 THR A O 1
ATOM 1364 N N . ALA A 1 172 ? 26.246 1.168 -38.342 1.00 97.88 172 ALA A N 1
ATOM 1365 C CA . ALA A 1 172 ? 25.882 1.904 -39.548 1.00 97.88 172 ALA A CA 1
ATOM 1366 C C . ALA A 1 172 ? 26.729 3.173 -39.724 1.00 97.88 172 ALA A C 1
ATOM 1368 O O . ALA A 1 172 ? 27.168 3.443 -40.838 1.00 97.88 172 ALA A O 1
ATOM 1369 N N . GLU A 1 173 ? 27.002 3.905 -38.641 1.00 98.12 173 GLU A N 1
ATOM 1370 C CA . GLU A 1 173 ? 27.890 5.073 -38.629 1.00 98.12 173 GLU A CA 1
ATOM 1371 C C . GLU A 1 173 ? 29.317 4.695 -39.046 1.00 98.12 173 GLU A C 1
ATOM 1373 O O . GLU A 1 173 ? 29.902 5.359 -39.898 1.00 98.12 173 GLU A O 1
ATOM 1378 N N . GLU A 1 174 ? 29.855 3.581 -38.540 1.00 98.44 174 GLU A N 1
ATOM 1379 C CA . GLU A 1 174 ? 31.168 3.079 -38.964 1.00 98.44 174 GLU A CA 1
ATOM 1380 C C . GLU A 1 174 ? 31.182 2.689 -40.452 1.00 98.44 174 GLU A C 1
ATOM 1382 O O . GLU A 1 174 ? 32.117 3.007 -41.192 1.00 98.44 174 GLU A O 1
ATOM 1387 N N . SER A 1 175 ? 30.127 2.020 -40.924 1.00 97.50 175 SER A N 1
ATOM 1388 C CA . SER A 1 175 ? 29.998 1.642 -42.337 1.00 97.50 175 SER A CA 1
ATOM 1389 C C . SER A 1 175 ? 29.897 2.866 -43.251 1.00 97.50 175 SER A C 1
ATOM 1391 O O . SER A 1 175 ? 30.476 2.862 -44.339 1.00 97.50 175 SER A O 1
ATOM 1393 N N . LEU A 1 176 ? 29.185 3.907 -42.808 1.00 97.94 176 LEU A N 1
ATOM 1394 C CA . LEU A 1 176 ? 29.067 5.179 -43.511 1.00 97.94 176 LEU A CA 1
ATOM 1395 C C . LEU A 1 176 ? 30.422 5.886 -43.587 1.00 97.94 176 LEU A C 1
ATOM 1397 O O . LEU A 1 176 ? 30.850 6.202 -44.689 1.00 97.94 176 LEU A O 1
ATOM 1401 N N . ALA A 1 177 ? 31.135 6.028 -42.467 1.00 98.06 177 ALA A N 1
ATOM 1402 C CA . ALA A 1 177 ? 32.455 6.662 -42.438 1.00 98.06 177 ALA A CA 1
ATOM 1403 C C . ALA A 1 177 ? 33.459 5.954 -43.369 1.00 98.06 177 ALA A C 1
ATOM 1405 O O . ALA A 1 177 ? 34.229 6.589 -44.090 1.00 98.06 177 ALA A O 1
ATOM 1406 N N . ASN A 1 178 ? 33.419 4.619 -43.415 1.00 98.06 178 ASN A N 1
ATOM 1407 C CA . ASN A 1 178 ? 34.236 3.840 -44.347 1.00 98.06 178 ASN A CA 1
ATOM 1408 C C . ASN A 1 178 ? 33.845 4.073 -45.816 1.00 98.06 178 ASN A C 1
ATOM 1410 O O . ASN A 1 178 ? 34.709 4.050 -46.694 1.00 98.06 178 ASN A O 1
ATOM 1414 N N . ALA A 1 179 ? 32.556 4.255 -46.108 1.00 97.31 179 ALA A N 1
ATOM 1415 C CA . ALA A 1 179 ? 32.085 4.565 -47.454 1.00 97.31 179 ALA A CA 1
ATOM 1416 C C . ALA A 1 179 ? 32.463 5.992 -47.873 1.00 97.31 179 ALA A C 1
ATOM 1418 O O . ALA A 1 179 ? 32.932 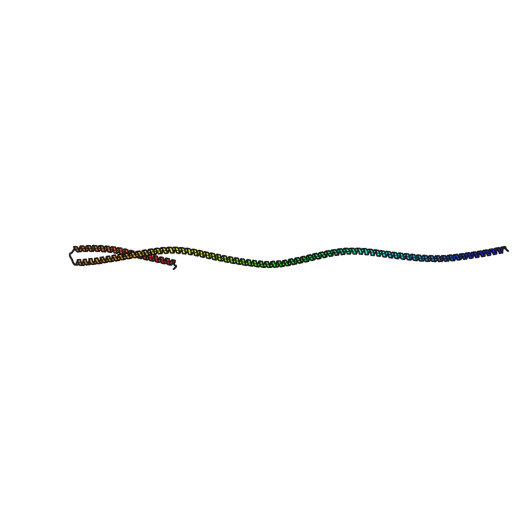6.170 -48.993 1.00 97.31 179 ALA A O 1
ATOM 1419 N N . GLU A 1 180 ? 32.319 6.969 -46.976 1.00 97.62 180 GLU A N 1
ATOM 1420 C CA . GLU A 1 180 ? 32.719 8.365 -47.187 1.00 97.62 180 GLU A CA 1
ATOM 1421 C C . GLU A 1 180 ? 34.207 8.457 -47.518 1.00 97.62 180 GLU A C 1
ATOM 1423 O O . GLU A 1 180 ? 34.559 8.977 -48.572 1.00 97.62 180 GLU A O 1
ATOM 1428 N N . LYS A 1 181 ? 35.073 7.815 -46.724 1.00 97.88 181 LYS A N 1
ATOM 1429 C CA . LYS A 1 181 ? 36.512 7.771 -47.013 1.00 97.88 181 LYS A CA 1
ATOM 1430 C C . LYS A 1 181 ? 36.826 7.194 -48.399 1.00 97.88 181 LYS A C 1
ATOM 1432 O O . LYS A 1 181 ? 37.680 7.704 -49.112 1.00 97.88 181 LYS A O 1
ATOM 1437 N N . ARG A 1 182 ? 36.131 6.127 -48.811 1.00 97.50 182 ARG A N 1
ATOM 1438 C CA . ARG A 1 182 ? 36.323 5.540 -50.150 1.00 97.50 182 ARG A CA 1
ATOM 1439 C C . ARG A 1 182 ? 35.903 6.486 -51.273 1.00 97.50 182 ARG A C 1
ATOM 1441 O O . ARG A 1 182 ? 36.451 6.375 -52.366 1.00 97.50 182 ARG A O 1
ATOM 1448 N N . VAL A 1 183 ? 34.892 7.321 -51.037 1.00 97.75 183 VAL A N 1
ATOM 1449 C CA . VAL A 1 183 ? 34.467 8.347 -51.993 1.00 97.75 183 VAL A CA 1
ATOM 1450 C C . VAL A 1 183 ? 35.520 9.445 -52.061 1.00 97.75 183 VAL A C 1
ATOM 1452 O O . VAL A 1 183 ? 35.948 9.753 -53.164 1.00 97.75 183 VAL A O 1
ATOM 1455 N N . GLU A 1 184 ? 36.010 9.937 -50.921 1.00 97.44 184 GLU A N 1
ATOM 1456 C CA . GLU A 1 184 ? 37.097 10.927 -50.866 1.00 97.44 184 GLU A CA 1
ATOM 1457 C C . GLU A 1 184 ? 38.351 10.439 -51.617 1.00 97.44 184 GLU A C 1
ATOM 1459 O O . GLU A 1 184 ? 38.840 11.132 -52.507 1.00 97.44 184 GLU A O 1
ATOM 1464 N N . ASP A 1 185 ? 38.807 9.207 -51.350 1.00 97.12 185 ASP A N 1
ATOM 1465 C CA . ASP A 1 185 ? 39.955 8.596 -52.043 1.00 97.12 185 ASP A CA 1
ATOM 1466 C C . ASP A 1 185 ? 39.718 8.492 -53.571 1.00 97.12 185 ASP A C 1
ATOM 1468 O O . ASP A 1 185 ? 40.643 8.596 -54.382 1.00 97.12 185 ASP A O 1
ATOM 1472 N N . ALA A 1 186 ? 38.473 8.240 -53.994 1.00 96.62 186 ALA A N 1
ATOM 1473 C CA . ALA A 1 186 ? 38.116 8.149 -55.408 1.00 96.62 186 ALA A CA 1
ATOM 1474 C C . ALA A 1 186 ? 38.036 9.528 -56.079 1.00 96.62 186 ALA A C 1
ATOM 1476 O O . ALA A 1 186 ? 38.434 9.652 -57.237 1.00 96.62 186 ALA A O 1
ATOM 1477 N N . GLU A 1 187 ? 37.541 10.544 -55.373 1.00 97.31 187 GLU A N 1
ATOM 1478 C CA . GLU A 1 187 ? 37.494 11.930 -55.840 1.00 97.31 187 GLU A CA 1
ATOM 1479 C C . GLU A 1 187 ? 38.904 12.500 -56.030 1.00 97.31 187 GLU A C 1
ATOM 1481 O O . GLU A 1 187 ? 39.172 13.090 -57.075 1.00 97.31 187 GLU A O 1
ATOM 1486 N N . GLU A 1 188 ? 39.828 12.248 -55.095 1.00 97.56 188 GLU A N 1
ATOM 1487 C CA . GLU A 1 188 ? 41.244 12.627 -55.238 1.00 97.56 188 GLU A CA 1
ATOM 1488 C C . GLU A 1 188 ? 41.852 12.004 -56.501 1.00 97.56 188 GLU A C 1
ATOM 1490 O O . GLU A 1 188 ? 42.435 12.697 -57.334 1.00 97.56 188 GLU A O 1
ATOM 1495 N N . LYS A 1 189 ? 41.614 10.705 -56.718 1.00 97.31 189 LYS A N 1
ATOM 1496 C CA . LYS A 1 189 ? 42.110 10.010 -57.908 1.00 97.31 189 LYS A CA 1
ATOM 1497 C C . LYS A 1 189 ? 41.509 10.538 -59.214 1.00 97.31 189 LYS A C 1
ATOM 1499 O O . LYS A 1 189 ? 42.183 10.522 -60.242 1.00 97.31 189 LYS A O 1
ATOM 1504 N N . ILE A 1 190 ? 40.242 10.953 -59.207 1.00 96.81 190 ILE A N 1
ATOM 1505 C CA . ILE A 1 190 ? 39.616 11.576 -60.380 1.00 96.81 190 ILE A CA 1
ATOM 1506 C C . ILE A 1 190 ? 40.302 12.906 -60.687 1.00 96.81 190 ILE A C 1
ATOM 1508 O O . ILE A 1 190 ? 40.639 13.132 -61.844 1.00 96.81 190 ILE A O 1
ATOM 1512 N N . LEU A 1 191 ? 40.557 13.740 -59.675 1.00 97.00 191 LEU A N 1
ATOM 1513 C CA . LEU A 1 191 ? 41.247 15.019 -59.856 1.00 97.00 191 LEU A CA 1
ATOM 1514 C C . LEU A 1 191 ? 42.655 14.832 -60.438 1.00 97.00 191 LEU A C 1
ATOM 1516 O O . LEU A 1 191 ? 43.007 15.519 -61.396 1.00 97.00 191 LEU A O 1
ATOM 1520 N N . ASP A 1 192 ? 43.423 13.866 -59.926 1.00 95.69 192 ASP A N 1
ATOM 1521 C CA . ASP A 1 192 ? 44.750 13.539 -60.464 1.00 95.69 192 ASP A CA 1
ATOM 1522 C C . ASP A 1 192 ? 44.677 13.144 -61.949 1.00 95.69 192 ASP A C 1
ATOM 1524 O O . ASP A 1 192 ? 45.426 13.660 -62.782 1.00 95.69 192 ASP A O 1
ATOM 1528 N N . LEU A 1 193 ? 43.730 12.266 -62.305 1.00 95.06 193 LEU A N 1
ATOM 1529 C CA . LEU A 1 193 ? 43.522 11.832 -63.690 1.00 95.06 193 LEU A CA 1
ATOM 1530 C C . LEU A 1 193 ? 43.042 12.974 -64.599 1.00 95.06 193 LEU A C 1
ATOM 1532 O O . LEU A 1 193 ? 43.428 13.033 -65.768 1.00 95.06 193 LEU A O 1
ATOM 1536 N N . GLU A 1 194 ? 42.211 13.887 -64.094 1.00 95.44 194 GLU A N 1
ATOM 1537 C CA . GLU A 1 194 ? 41.781 15.081 -64.827 1.00 95.44 194 GLU A CA 1
ATOM 1538 C C . GLU A 1 194 ? 42.963 16.015 -65.126 1.00 95.44 194 GLU A C 1
ATOM 1540 O O . GLU A 1 194 ? 43.069 16.549 -66.239 1.00 95.44 194 GLU A O 1
ATOM 1545 N N . ASP A 1 195 ? 43.884 16.184 -64.175 1.00 95.56 195 ASP A N 1
ATOM 1546 C CA . ASP A 1 195 ? 45.093 16.983 -64.366 1.00 95.56 195 ASP A CA 1
ATOM 1547 C C . ASP A 1 195 ? 46.081 16.330 -65.344 1.00 95.56 195 ASP A C 1
ATOM 1549 O O . ASP A 1 195 ? 46.616 17.015 -66.226 1.00 95.56 195 ASP A O 1
ATOM 1553 N N . GLU A 1 196 ? 46.279 15.011 -65.261 1.00 94.69 196 GLU A N 1
ATOM 1554 C CA . GLU A 1 196 ? 47.064 14.253 -66.244 1.00 94.69 196 GLU A CA 1
ATOM 1555 C C . GLU A 1 196 ? 46.480 14.406 -67.652 1.00 94.69 196 GLU A C 1
ATOM 1557 O O . GLU A 1 196 ? 47.198 14.763 -68.593 1.00 94.69 196 GLU A O 1
ATOM 1562 N N . LEU A 1 197 ? 45.162 14.233 -67.799 1.00 93.19 197 LEU A N 1
ATOM 1563 C CA . LEU A 1 197 ? 44.470 14.383 -69.078 1.00 93.19 197 LEU A CA 1
ATOM 1564 C C . LEU A 1 197 ? 44.621 15.803 -69.642 1.00 93.19 197 LEU A C 1
ATOM 1566 O O . LEU A 1 197 ? 44.775 15.986 -70.852 1.00 93.19 197 LEU A O 1
ATOM 1570 N N . ARG A 1 198 ? 44.626 16.825 -68.780 1.00 96.06 198 ARG A N 1
ATOM 1571 C CA . ARG A 1 198 ? 44.870 18.216 -69.183 1.00 96.06 198 ARG A CA 1
ATOM 1572 C C . ARG A 1 198 ? 46.290 18.413 -69.715 1.00 96.06 198 ARG A C 1
ATOM 1574 O O . ARG A 1 198 ? 46.464 19.102 -70.724 1.00 96.06 198 ARG A O 1
ATOM 1581 N N . ILE A 1 199 ? 47.301 17.840 -69.059 1.00 94.75 199 ILE A N 1
ATOM 1582 C CA . ILE A 1 199 ? 48.704 17.908 -69.504 1.00 94.75 199 ILE A CA 1
ATOM 1583 C C . ILE A 1 199 ? 48.861 17.204 -70.850 1.00 94.75 199 ILE A C 1
ATOM 1585 O O . ILE A 1 199 ? 49.386 17.789 -71.798 1.00 94.75 199 ILE A O 1
ATOM 1589 N N . VAL A 1 200 ? 48.341 15.985 -70.950 1.00 94.56 200 VAL A N 1
ATOM 1590 C CA . VAL A 1 200 ? 48.293 15.202 -72.182 1.00 94.56 200 VAL A CA 1
ATOM 1591 C C . VAL A 1 200 ? 47.638 15.988 -73.314 1.00 94.56 200 VAL A C 1
ATOM 1593 O O . VAL A 1 200 ? 48.205 16.102 -74.399 1.00 94.56 200 VAL A O 1
ATOM 1596 N N . GLY A 1 201 ? 46.460 16.563 -73.066 1.00 92.88 201 GLY A N 1
ATOM 1597 C CA . GLY A 1 201 ? 45.726 17.326 -74.070 1.00 92.88 201 GLY A CA 1
ATOM 1598 C C . GLY A 1 201 ? 46.504 18.550 -74.556 1.00 92.88 201 GLY A C 1
ATOM 1599 O O . GLY A 1 201 ? 46.407 18.919 -75.725 1.00 92.88 201 GLY A O 1
ATOM 1600 N N . ASN A 1 202 ? 47.312 19.168 -73.691 1.00 93.56 202 ASN A N 1
ATOM 1601 C CA . ASN A 1 202 ? 48.217 20.243 -74.096 1.00 93.56 202 ASN A CA 1
ATOM 1602 C C . ASN A 1 202 ? 49.390 19.719 -74.937 1.00 93.56 202 ASN A C 1
ATOM 1604 O O . ASN A 1 202 ? 49.700 20.322 -75.962 1.00 93.56 202 ASN A O 1
ATOM 1608 N N . ASN A 1 203 ? 49.995 18.592 -74.555 1.00 91.69 203 ASN A N 1
ATOM 1609 C CA . ASN A 1 203 ? 51.084 17.975 -75.316 1.00 91.69 203 ASN A CA 1
ATOM 1610 C C . ASN A 1 203 ? 50.628 17.546 -76.716 1.00 91.69 203 ASN A C 1
ATOM 1612 O O . ASN A 1 203 ? 51.323 17.830 -77.688 1.00 91.69 203 ASN A O 1
ATOM 1616 N N . MET A 1 204 ? 49.438 16.946 -76.839 1.00 91.31 204 MET A N 1
ATOM 1617 C CA . MET A 1 204 ? 48.859 16.588 -78.137 1.00 91.31 204 MET A CA 1
ATOM 1618 C C . MET A 1 204 ? 48.686 17.809 -79.039 1.00 91.31 204 MET A C 1
ATOM 1620 O O . MET A 1 204 ? 49.093 17.766 -80.193 1.00 91.31 204 MET A O 1
ATOM 1624 N N . LYS A 1 205 ? 48.162 18.924 -78.513 1.00 93.25 205 LYS A N 1
ATOM 1625 C CA . LYS A 1 205 ? 48.049 20.174 -79.284 1.00 93.25 205 LYS A CA 1
ATOM 1626 C C . LYS A 1 205 ? 49.410 20.683 -79.755 1.00 93.25 205 LYS A C 1
ATOM 1628 O O . LYS A 1 205 ? 49.530 21.157 -80.878 1.00 93.25 205 LYS A O 1
ATOM 1633 N N . SER A 1 206 ? 50.437 20.616 -78.906 1.00 92.44 206 SER A N 1
ATOM 1634 C CA . SER A 1 206 ? 51.793 21.020 -79.291 1.00 92.44 206 SER A CA 1
ATOM 1635 C C . SER A 1 206 ? 52.386 20.115 -80.370 1.00 92.44 206 SER A C 1
ATOM 1637 O O . SER A 1 206 ? 53.018 20.622 -81.296 1.00 92.44 206 SER A O 1
ATOM 1639 N N . LEU A 1 207 ? 52.163 18.802 -80.281 1.00 91.62 207 LEU A N 1
ATOM 1640 C CA . LEU A 1 207 ? 52.602 17.856 -81.303 1.00 91.62 207 LEU A CA 1
ATOM 1641 C C . LEU A 1 207 ? 51.844 18.049 -82.620 1.00 91.62 207 LEU A C 1
ATOM 1643 O O . LEU A 1 207 ? 52.483 18.070 -83.662 1.00 91.62 207 LEU A O 1
ATOM 1647 N N . GLU A 1 208 ? 50.531 18.287 -82.582 1.00 89.38 208 GLU A N 1
ATOM 1648 C CA . GLU A 1 208 ? 49.717 18.582 -83.770 1.00 89.38 208 GLU A CA 1
ATOM 1649 C C . GLU A 1 208 ? 50.226 19.836 -84.500 1.00 89.38 208 GLU A C 1
ATOM 1651 O O . GLU A 1 208 ? 50.373 19.838 -85.721 1.00 89.38 208 GLU A O 1
ATOM 1656 N N . ILE A 1 209 ? 50.575 20.895 -83.758 1.00 93.50 209 ILE A N 1
ATOM 1657 C CA . ILE A 1 209 ? 51.197 22.095 -84.340 1.00 93.50 209 ILE A CA 1
ATOM 1658 C C . ILE A 1 209 ? 52.557 21.751 -84.968 1.00 93.50 209 ILE A C 1
ATOM 1660 O O . ILE A 1 209 ? 52.828 22.148 -86.100 1.00 93.50 209 ILE A O 1
ATOM 1664 N N . SER A 1 210 ? 53.404 20.995 -84.262 1.00 89.38 210 SER A N 1
ATOM 1665 C CA . SER A 1 210 ? 54.716 20.574 -84.776 1.00 89.38 210 SER A CA 1
ATOM 1666 C C . SER A 1 210 ? 54.597 19.708 -86.036 1.00 89.38 210 SER A C 1
ATOM 1668 O O . SER A 1 210 ? 55.417 19.832 -86.947 1.00 89.38 210 SER A O 1
ATOM 1670 N N . GLU A 1 211 ? 53.590 18.838 -86.101 1.00 89.62 211 GLU A N 1
ATOM 1671 C CA . GLU A 1 211 ? 53.299 18.004 -87.264 1.00 89.62 211 GLU A CA 1
ATOM 1672 C C . GLU A 1 211 ? 52.866 18.867 -88.455 1.00 89.62 211 GLU A C 1
ATOM 1674 O O . GLU A 1 211 ? 53.416 18.723 -89.548 1.00 89.62 211 GLU A O 1
ATOM 1679 N N . GLN A 1 212 ? 51.957 19.827 -88.244 1.00 91.38 212 GLN A N 1
ATOM 1680 C CA . GLN A 1 212 ? 51.536 20.770 -89.286 1.00 91.38 212 GLN A CA 1
ATOM 1681 C C . GLN A 1 212 ? 52.713 21.593 -89.829 1.00 91.38 212 GLN A C 1
ATOM 1683 O O . GLN A 1 212 ? 52.836 21.772 -91.042 1.00 91.38 212 GLN A O 1
ATOM 1688 N N . GLU A 1 213 ? 53.606 22.076 -88.961 1.00 92.44 213 GLU A N 1
ATOM 1689 C CA . GLU A 1 213 ? 54.814 22.799 -89.378 1.00 92.44 213 GLU A CA 1
ATOM 1690 C C . GLU A 1 213 ? 55.794 21.912 -90.161 1.00 92.44 213 GLU A C 1
ATOM 1692 O O . GLU A 1 213 ? 56.459 22.388 -91.087 1.00 92.44 213 GLU A O 1
ATOM 1697 N N . ALA A 1 214 ? 55.922 20.635 -89.789 1.00 89.25 214 ALA A N 1
ATOM 1698 C CA . ALA A 1 214 ? 56.746 19.672 -90.515 1.00 89.25 214 ALA A CA 1
ATOM 1699 C C . ALA A 1 214 ? 56.157 19.364 -91.900 1.00 89.25 214 ALA A C 1
ATOM 1701 O O . ALA A 1 214 ? 56.890 19.406 -92.888 1.00 89.25 214 ALA A O 1
ATOM 1702 N N . ALA A 1 215 ? 54.840 19.163 -91.992 1.00 89.62 215 ALA A N 1
ATOM 1703 C CA . ALA A 1 215 ? 54.136 18.948 -93.254 1.00 89.62 215 ALA A CA 1
ATOM 1704 C C . ALA A 1 215 ? 54.275 20.154 -94.203 1.00 89.62 215 ALA A C 1
ATOM 1706 O O . ALA A 1 215 ? 54.598 19.988 -95.378 1.00 89.62 215 ALA A O 1
ATOM 1707 N N . GLN A 1 216 ? 54.138 21.385 -93.694 1.00 91.44 216 GLN A N 1
ATOM 1708 C CA . GLN A 1 216 ? 54.369 22.599 -94.492 1.00 91.44 216 GLN A CA 1
ATOM 1709 C C . GLN A 1 216 ? 55.809 22.695 -95.017 1.00 91.44 216 GLN A C 1
ATOM 1711 O O . GLN A 1 216 ? 56.038 23.116 -96.154 1.00 91.44 216 GLN A O 1
ATOM 1716 N N . ARG A 1 217 ? 56.799 22.310 -94.198 1.00 90.19 217 ARG A N 1
ATOM 1717 C CA . ARG A 1 217 ? 58.202 22.240 -94.634 1.00 90.19 217 ARG A CA 1
ATOM 1718 C C . ARG A 1 217 ? 58.395 21.192 -95.723 1.00 90.19 217 ARG A C 1
ATOM 1720 O O . ARG A 1 217 ? 59.082 21.475 -96.703 1.00 90.19 217 ARG A O 1
ATOM 1727 N N . GLU A 1 218 ? 57.784 20.019 -95.575 1.00 89.31 218 GLU A N 1
ATOM 1728 C CA . GLU A 1 218 ? 57.823 18.965 -96.588 1.00 89.31 218 GLU A CA 1
ATOM 1729 C C . GLU A 1 218 ? 57.253 19.456 -97.926 1.00 89.31 218 GLU A C 1
ATOM 1731 O O . GLU A 1 218 ? 57.938 19.351 -98.944 1.00 89.31 218 GLU A O 1
ATOM 1736 N N . GLU A 1 219 ? 56.073 20.084 -97.932 1.00 91.50 219 GLU A N 1
ATOM 1737 C CA . GLU A 1 219 ? 55.469 20.651 -99.147 1.00 91.50 219 GLU A CA 1
ATOM 1738 C C . GLU A 1 219 ? 56.385 21.681 -99.831 1.00 91.50 219 GLU A C 1
ATOM 1740 O O . GLU A 1 219 ? 56.586 21.633 -101.050 1.00 91.50 219 GLU A O 1
ATOM 1745 N N . ALA A 1 220 ? 57.003 22.580 -99.056 1.00 90.06 220 ALA A N 1
ATOM 1746 C CA . ALA A 1 220 ? 57.938 23.572 -99.584 1.00 90.06 220 ALA A CA 1
ATOM 1747 C C . ALA A 1 220 ? 59.200 22.925 -100.184 1.00 90.06 220 ALA A C 1
ATOM 1749 O O . ALA A 1 220 ? 59.702 23.367 -101.224 1.00 90.06 220 ALA A O 1
ATOM 1750 N N . TYR A 1 221 ? 59.734 21.873 -99.554 1.00 87.81 221 TYR A N 1
ATOM 1751 C CA . TYR A 1 221 ? 60.856 21.118 -100.112 1.00 87.81 221 TYR A CA 1
ATOM 1752 C C . TYR A 1 221 ? 60.463 20.376 -101.388 1.00 87.81 221 TYR A C 1
ATOM 1754 O O . TYR A 1 221 ? 61.228 20.402 -102.353 1.00 87.81 221 TYR A O 1
ATOM 1762 N N . GLU A 1 222 ? 59.273 19.779 -101.446 1.00 89.94 222 GLU A N 1
ATOM 1763 C CA . GLU A 1 222 ? 58.775 19.143 -102.665 1.00 89.94 222 GLU A CA 1
ATOM 1764 C C . GLU A 1 222 ? 58.630 20.138 -103.823 1.00 89.94 222 GLU A C 1
ATOM 1766 O O . GLU A 1 222 ? 59.015 19.822 -104.952 1.00 89.94 222 GLU A O 1
ATOM 1771 N N . GLU A 1 223 ? 58.122 21.347 -103.568 1.00 91.50 223 GLU A N 1
ATOM 1772 C CA . GLU A 1 223 ? 58.023 22.397 -104.587 1.00 91.50 223 GLU A CA 1
ATOM 1773 C C . GLU A 1 223 ? 59.408 22.835 -105.084 1.00 91.50 223 GLU A C 1
ATOM 1775 O O . GLU A 1 223 ? 59.653 22.873 -106.294 1.00 91.50 223 GLU A O 1
ATOM 1780 N N . ASN A 1 224 ? 60.347 23.080 -104.164 1.00 89.50 224 ASN A N 1
ATOM 1781 C CA . ASN A 1 224 ? 61.726 23.430 -104.508 1.00 89.50 224 ASN A CA 1
ATOM 1782 C C . ASN A 1 224 ? 62.404 22.334 -105.341 1.00 89.50 224 ASN A C 1
ATOM 1784 O O . ASN A 1 224 ? 63.078 22.628 -106.331 1.00 89.50 224 ASN A O 1
ATOM 1788 N N . ILE A 1 225 ? 62.207 21.064 -104.979 1.00 88.62 225 ILE A N 1
ATOM 1789 C CA . ILE A 1 225 ? 62.742 19.926 -105.732 1.00 88.62 225 ILE A CA 1
ATOM 1790 C C . ILE A 1 225 ? 62.107 19.855 -107.121 1.00 88.62 225 ILE A C 1
ATOM 1792 O O . ILE A 1 225 ? 62.827 19.616 -108.095 1.00 88.62 225 ILE A O 1
ATOM 1796 N N . ARG A 1 226 ? 60.798 20.107 -107.260 1.00 91.12 226 ARG A N 1
ATOM 1797 C CA . ARG A 1 226 ? 60.131 20.173 -108.573 1.00 91.12 226 ARG A CA 1
ATOM 1798 C C . ARG A 1 226 ? 60.724 21.283 -109.448 1.00 91.12 226 ARG A C 1
ATOM 1800 O O . ARG A 1 226 ? 61.134 20.981 -110.571 1.00 91.12 226 ARG A O 1
ATOM 1807 N N . ASP A 1 227 ? 60.855 22.512 -108.943 1.00 90.31 227 ASP A N 1
ATOM 1808 C CA . ASP A 1 227 ? 61.455 23.637 -109.689 1.00 90.31 227 ASP A CA 1
ATOM 1809 C C . ASP A 1 227 ? 62.918 23.350 -110.074 1.00 90.31 227 ASP A C 1
ATOM 1811 O O . ASP A 1 227 ? 63.314 23.502 -111.235 1.00 90.31 227 ASP A O 1
ATOM 1815 N N . LEU A 1 228 ? 63.734 22.846 -109.140 1.00 85.75 228 LEU A N 1
ATOM 1816 C CA . LEU A 1 228 ? 65.121 22.462 -109.424 1.00 85.75 228 LEU A CA 1
ATOM 1817 C C . LEU A 1 228 ? 65.211 21.341 -110.464 1.00 85.75 228 LEU A C 1
ATOM 1819 O O . LEU A 1 228 ? 66.065 21.400 -111.355 1.00 85.75 228 LEU A O 1
ATOM 1823 N N . THR A 1 229 ? 64.308 20.361 -110.409 1.00 86.81 229 THR A N 1
ATOM 1824 C CA . THR A 1 229 ? 64.227 19.269 -111.388 1.00 86.81 229 THR A CA 1
ATOM 1825 C C . THR A 1 229 ? 63.863 19.790 -112.778 1.00 86.81 229 THR A C 1
ATOM 1827 O O . THR A 1 229 ? 64.461 19.371 -113.775 1.00 86.81 229 THR A O 1
ATOM 1830 N N . GLU A 1 230 ? 62.917 20.726 -112.883 1.00 89.81 230 GLU A N 1
ATOM 1831 C CA . GLU A 1 230 ? 62.570 21.364 -114.157 1.00 89.81 230 GLU A CA 1
ATOM 1832 C C . GLU A 1 230 ? 63.737 22.172 -114.727 1.00 89.81 230 GLU A C 1
ATOM 1834 O O . GLU A 1 230 ? 64.087 22.023 -115.905 1.00 89.81 230 GLU A O 1
ATOM 1839 N N . ARG A 1 231 ? 64.411 22.963 -113.886 1.00 86.25 231 ARG A N 1
ATOM 1840 C CA . ARG A 1 231 ? 65.614 23.710 -114.278 1.00 86.25 231 ARG A CA 1
ATOM 1841 C C . ARG A 1 231 ? 66.741 22.781 -114.723 1.00 86.25 231 ARG A C 1
ATOM 1843 O O . ARG A 1 231 ? 67.416 23.092 -115.707 1.00 86.25 231 ARG A O 1
ATOM 1850 N N . LEU A 1 232 ? 66.942 21.644 -114.051 1.00 84.88 232 LEU A N 1
ATOM 1851 C CA . LEU A 1 232 ? 67.923 20.633 -114.451 1.00 84.88 232 LEU A CA 1
ATOM 1852 C C . LEU A 1 232 ? 67.569 20.032 -115.816 1.00 84.88 232 LEU A C 1
ATOM 1854 O O . LEU A 1 232 ? 68.438 19.937 -116.683 1.00 84.88 232 LEU A O 1
ATOM 1858 N N . LYS A 1 233 ? 66.299 19.674 -116.053 1.00 88.19 233 LYS A N 1
ATOM 1859 C CA . LYS A 1 233 ? 65.837 19.182 -117.364 1.00 88.19 233 LYS A CA 1
ATOM 1860 C C . LYS A 1 233 ? 66.074 20.212 -118.469 1.00 88.19 233 LYS A C 1
ATOM 1862 O O . LYS A 1 233 ? 66.552 19.848 -119.545 1.00 88.19 233 LYS A O 1
ATOM 1867 N N . ALA A 1 234 ? 65.784 21.488 -118.212 1.00 84.44 234 ALA A N 1
ATOM 1868 C CA . ALA A 1 234 ? 66.037 22.571 -119.160 1.00 84.44 234 ALA A CA 1
ATOM 1869 C C . ALA A 1 234 ? 67.537 22.721 -119.471 1.00 84.44 234 ALA A C 1
ATOM 1871 O O . ALA A 1 234 ? 67.918 22.762 -120.644 1.00 84.44 234 ALA A O 1
ATOM 1872 N N . ALA A 1 235 ? 68.390 22.723 -118.441 1.00 80.50 235 ALA A N 1
ATOM 1873 C CA . ALA A 1 235 ? 69.844 22.782 -118.592 1.00 80.50 235 ALA A CA 1
ATOM 1874 C C . ALA A 1 235 ? 70.403 21.558 -119.341 1.00 80.50 235 ALA A C 1
ATOM 1876 O O . ALA A 1 235 ? 71.232 21.707 -120.237 1.00 80.50 235 ALA A O 1
ATOM 1877 N N . SER A 1 236 ? 69.905 20.354 -119.047 1.00 78.19 236 SER A N 1
ATOM 1878 C CA . SER A 1 236 ? 70.282 19.112 -119.733 1.00 78.19 236 SER A CA 1
ATOM 1879 C C . SER A 1 236 ? 69.905 19.143 -121.217 1.00 78.19 236 SER A C 1
ATOM 1881 O O . SER A 1 236 ? 70.737 18.869 -122.085 1.00 78.19 236 SER A O 1
ATOM 1883 N N . LYS A 1 237 ? 68.688 19.597 -121.542 1.00 83.25 237 LYS A N 1
ATOM 1884 C CA . LYS A 1 237 ? 68.259 19.805 -122.932 1.00 83.25 237 LYS A CA 1
ATOM 1885 C C . LYS A 1 237 ? 69.154 20.819 -123.647 1.00 83.25 237 LYS A C 1
ATOM 1887 O O . LYS A 1 237 ? 69.516 20.609 -124.803 1.00 83.25 237 LYS A O 1
ATOM 1892 N N . GLN A 1 238 ? 69.543 21.895 -122.964 1.00 80.69 238 GLN A N 1
ATOM 1893 C CA . GLN A 1 238 ? 70.461 22.899 -123.501 1.00 80.69 238 GLN A CA 1
ATOM 1894 C C . GLN A 1 238 ? 71.882 22.343 -123.707 1.00 80.69 238 GLN A C 1
ATOM 1896 O O . GLN A 1 238 ? 72.520 22.633 -124.717 1.00 80.69 238 GLN A O 1
ATOM 1901 N N . LYS A 1 239 ? 72.379 21.488 -122.807 1.00 80.31 239 LYS A N 1
ATOM 1902 C CA . LYS A 1 239 ? 73.639 20.759 -123.009 1.00 80.31 239 LYS A CA 1
ATOM 1903 C C . LYS A 1 239 ? 73.560 19.864 -124.246 1.00 80.31 239 LYS A C 1
ATOM 1905 O O . LYS A 1 239 ? 74.471 19.886 -125.069 1.00 80.31 239 LYS A O 1
ATOM 1910 N N . GLN A 1 240 ? 72.470 19.119 -124.412 1.00 78.38 240 GLN A N 1
ATOM 1911 C CA . GLN A 1 240 ? 72.280 18.219 -125.549 1.00 78.38 240 GLN A CA 1
ATOM 1912 C C . GLN A 1 240 ? 72.226 18.976 -126.887 1.00 78.38 240 GLN A C 1
ATOM 1914 O O . GLN A 1 240 ? 72.786 18.514 -127.886 1.00 78.38 240 GLN A O 1
ATOM 1919 N N . THR A 1 241 ? 71.611 20.167 -126.926 1.00 79.31 241 THR A N 1
ATOM 1920 C CA . THR A 1 241 ? 71.653 21.028 -128.121 1.00 79.31 241 THR A CA 1
ATOM 1921 C C . THR A 1 241 ? 73.060 21.560 -128.391 1.00 79.31 241 THR A C 1
ATOM 1923 O O . THR A 1 241 ? 73.485 21.571 -129.548 1.00 79.31 241 THR A O 1
ATOM 1926 N N . TYR A 1 242 ? 73.826 21.941 -127.363 1.00 77.75 242 TYR A N 1
ATOM 1927 C CA . TYR A 1 242 ? 75.234 22.313 -127.543 1.00 77.75 242 TYR A CA 1
ATOM 1928 C C . TYR A 1 242 ? 76.087 21.145 -128.045 1.00 77.75 242 TYR A C 1
ATOM 1930 O O . TYR A 1 242 ? 76.872 21.343 -128.969 1.00 77.75 242 TYR A O 1
ATOM 1938 N N . GLN A 1 243 ? 75.899 19.935 -127.515 1.00 75.06 243 GLN A N 1
ATOM 1939 C CA . GLN A 1 243 ? 76.611 18.731 -127.957 1.00 75.06 243 GLN A CA 1
ATOM 1940 C C . GLN A 1 243 ? 76.301 18.383 -129.415 1.00 75.06 243 GLN A C 1
ATOM 1942 O O . GLN A 1 243 ? 77.220 18.231 -130.212 1.00 75.06 243 GLN A O 1
ATOM 1947 N N . THR A 1 244 ? 75.026 18.361 -129.808 1.00 75.88 244 THR A N 1
ATOM 1948 C CA . THR A 1 244 ? 74.644 18.112 -131.212 1.00 75.88 244 THR A CA 1
ATOM 1949 C C . THR A 1 244 ? 75.123 19.215 -132.162 1.00 75.88 244 THR A C 1
ATOM 1951 O O . THR A 1 244 ? 75.435 18.948 -133.323 1.00 75.88 244 THR A O 1
ATOM 1954 N N . THR A 1 245 ? 75.206 20.465 -131.698 1.00 74.94 245 THR A N 1
ATOM 1955 C CA . THR A 1 245 ? 75.790 21.565 -132.485 1.00 74.94 245 THR A CA 1
ATOM 1956 C C . THR A 1 245 ? 77.303 21.395 -132.632 1.00 74.94 245 THR A C 1
ATOM 1958 O O . THR A 1 245 ? 77.830 21.597 -133.726 1.00 74.94 245 THR A O 1
ATOM 1961 N N . LEU A 1 246 ? 77.990 20.981 -131.562 1.00 72.50 246 LEU A N 1
ATOM 1962 C CA . LEU A 1 246 ? 79.409 20.633 -131.584 1.00 72.50 246 LEU A CA 1
ATOM 1963 C C . LEU A 1 246 ? 79.681 19.478 -132.547 1.00 72.50 246 LEU A C 1
ATOM 1965 O O . LEU A 1 246 ? 80.508 19.646 -133.430 1.00 72.50 246 LEU A O 1
ATOM 1969 N N . GLU A 1 247 ? 78.940 18.371 -132.475 1.00 73.88 247 GLU A N 1
ATOM 1970 C CA . GLU A 1 247 ? 79.080 17.239 -133.406 1.00 73.88 247 GLU A CA 1
ATOM 1971 C C . GLU A 1 247 ? 78.925 17.664 -134.873 1.00 73.88 247 GLU A C 1
ATOM 1973 O O . GLU A 1 247 ? 79.716 17.263 -135.728 1.00 73.88 247 GLU A O 1
ATOM 1978 N N . LYS A 1 248 ? 77.941 18.523 -135.178 1.00 75.19 248 LYS A N 1
ATOM 1979 C CA . LYS A 1 248 ? 77.763 19.079 -136.530 1.00 75.19 248 LYS A CA 1
ATOM 1980 C C . LYS A 1 248 ? 78.959 19.923 -136.970 1.00 75.19 248 LYS A C 1
ATOM 1982 O O . LYS A 1 248 ? 79.400 19.787 -138.109 1.00 75.19 248 LYS A O 1
ATOM 1987 N N . LEU A 1 249 ? 79.479 20.781 -136.091 1.00 68.31 249 LEU A N 1
ATOM 1988 C CA . LEU A 1 249 ? 80.661 21.606 -136.362 1.00 68.31 249 LEU A CA 1
ATOM 1989 C C . LEU A 1 249 ? 81.922 20.752 -136.550 1.00 68.31 249 LEU A C 1
ATOM 1991 O O . LEU A 1 249 ? 82.692 21.017 -137.470 1.00 68.31 249 LEU A O 1
ATOM 1995 N N . THR A 1 250 ? 82.107 19.702 -135.749 1.00 65.25 250 THR A N 1
ATOM 1996 C CA . THR A 1 250 ? 83.223 18.754 -135.879 1.00 65.25 250 THR A CA 1
ATOM 1997 C C . THR A 1 250 ? 83.163 18.015 -137.215 1.00 65.25 250 THR A C 1
ATOM 1999 O O . THR A 1 250 ? 84.166 17.925 -137.918 1.00 65.25 250 THR A O 1
ATOM 2002 N N . LYS A 1 251 ? 81.968 17.586 -137.639 1.00 68.75 251 LYS A N 1
ATOM 2003 C CA . LYS A 1 251 ? 81.763 16.926 -138.936 1.00 68.75 251 LYS A CA 1
ATOM 2004 C C . LYS A 1 251 ? 82.009 17.865 -140.126 1.00 68.75 251 LYS A C 1
ATOM 2006 O O . LYS A 1 251 ? 82.606 17.465 -141.121 1.00 68.75 251 LYS A O 1
ATOM 2011 N N . GLN A 1 252 ? 81.622 19.139 -140.013 1.00 61.62 252 GLN A N 1
ATOM 2012 C CA . GLN A 1 252 ? 81.976 20.169 -141.002 1.00 61.62 252 GLN A CA 1
ATOM 2013 C C . GLN A 1 252 ? 83.490 20.427 -141.060 1.00 61.62 252 GLN A C 1
ATOM 2015 O O . GLN A 1 252 ? 84.025 20.737 -142.127 1.00 61.62 252 GLN A O 1
ATOM 2020 N N . LEU A 1 253 ? 84.192 20.284 -139.935 1.00 57.72 253 LEU A N 1
ATOM 2021 C CA . LEU A 1 253 ? 85.651 20.361 -139.851 1.00 57.72 253 LEU A CA 1
ATOM 2022 C C . LEU A 1 253 ? 86.326 19.194 -140.582 1.00 57.72 253 LEU A C 1
ATOM 2024 O O . LEU A 1 253 ? 87.254 19.423 -141.353 1.00 57.72 253 LEU A O 1
ATOM 2028 N N . GLU A 1 254 ? 85.824 17.969 -140.423 1.00 59.47 254 GLU A N 1
ATOM 2029 C CA . GLU A 1 254 ? 86.310 16.800 -141.171 1.00 59.47 254 GLU A CA 1
ATOM 2030 C C . GLU A 1 254 ? 86.060 16.943 -142.683 1.00 59.47 254 GLU A C 1
ATOM 2032 O O . GLU A 1 254 ? 86.962 16.717 -143.493 1.00 59.47 254 GLU A O 1
ATOM 2037 N N . GLU A 1 255 ? 84.873 17.411 -143.087 1.00 58.59 255 GLU A N 1
ATOM 2038 C CA . GLU A 1 255 ? 84.536 17.628 -144.503 1.00 58.59 255 GLU A CA 1
ATOM 2039 C C . GLU A 1 255 ? 85.344 18.764 -145.157 1.00 58.59 255 GLU A C 1
ATOM 2041 O O . GLU A 1 255 ? 85.646 18.704 -146.354 1.00 58.59 255 GLU A O 1
ATOM 2046 N N . THR A 1 256 ? 85.719 19.798 -144.396 1.00 54.59 256 THR A N 1
ATOM 2047 C CA . THR A 1 256 ? 86.565 20.900 -144.890 1.00 54.59 256 THR A CA 1
ATOM 2048 C C . THR A 1 256 ? 88.053 20.552 -144.878 1.00 54.59 256 THR A C 1
ATOM 2050 O O . THR A 1 256 ? 88.762 20.953 -145.804 1.00 54.59 256 THR A O 1
ATOM 2053 N N . ALA A 1 257 ? 88.517 19.736 -143.926 1.00 52.34 257 ALA A N 1
ATOM 2054 C CA . ALA A 1 257 ? 89.872 19.182 -143.921 1.00 52.34 257 ALA A CA 1
ATOM 2055 C C . ALA A 1 257 ? 90.127 18.260 -145.129 1.00 52.34 257 ALA A C 1
ATOM 2057 O O . ALA A 1 257 ? 91.237 18.235 -145.660 1.00 52.34 257 ALA A O 1
ATOM 2058 N N . HIS A 1 258 ? 89.099 17.564 -145.630 1.00 54.19 258 HIS A N 1
ATOM 2059 C CA . HIS A 1 258 ? 89.244 16.663 -146.777 1.00 54.19 258 HIS A CA 1
ATOM 2060 C C . HIS A 1 258 ? 89.244 17.364 -148.152 1.00 54.19 258 HIS A C 1
ATOM 2062 O O . HIS A 1 258 ? 89.691 16.770 -149.133 1.00 54.19 258 HIS A O 1
ATOM 2068 N N . LYS A 1 259 ? 88.772 18.619 -148.248 1.00 49.22 259 LYS A N 1
ATOM 2069 C CA . LYS A 1 259 ? 88.604 19.345 -149.527 1.00 49.22 259 LYS A CA 1
ATOM 2070 C C . LYS A 1 259 ? 89.703 20.367 -149.862 1.00 49.22 259 LYS A C 1
ATOM 2072 O O . LYS A 1 259 ? 89.710 20.851 -150.990 1.00 49.22 259 LYS A O 1
ATOM 2077 N N . MET A 1 260 ? 90.639 20.689 -148.960 1.00 40.62 260 MET A N 1
ATOM 2078 C CA . MET A 1 260 ? 91.686 21.707 -149.190 1.00 40.62 260 MET A CA 1
ATOM 2079 C C . MET A 1 260 ? 93.002 21.376 -148.444 1.00 40.62 260 MET A C 1
ATOM 2081 O O . MET A 1 260 ? 93.115 21.700 -147.264 1.00 40.62 260 MET A O 1
ATOM 2085 N N . PRO A 1 261 ? 94.042 20.826 -149.104 1.00 48.34 261 PRO A N 1
ATOM 2086 C CA . PRO A 1 261 ? 95.326 20.531 -148.453 1.00 48.34 261 PRO A CA 1
ATOM 2087 C C . PRO A 1 261 ? 96.191 21.761 -148.109 1.00 48.34 261 PRO A C 1
ATOM 2089 O O . PRO A 1 261 ? 97.174 21.603 -147.400 1.00 48.34 261 PRO A O 1
ATOM 2092 N N . ASN A 1 262 ? 95.862 22.978 -148.578 1.00 51.41 262 ASN A N 1
ATOM 2093 C CA . ASN A 1 262 ? 96.724 24.170 -148.444 1.00 51.41 262 ASN A CA 1
ATOM 2094 C C . ASN A 1 262 ? 95.941 25.477 -148.163 1.00 51.41 262 ASN A C 1
ATOM 2096 O O . ASN A 1 262 ? 95.904 26.382 -148.995 1.00 51.41 262 ASN A O 1
ATOM 2100 N N . GLY A 1 263 ? 95.326 25.607 -146.979 1.00 48.03 263 GLY A N 1
ATOM 2101 C CA . GLY A 1 263 ? 94.578 26.812 -146.571 1.00 48.03 263 GLY A CA 1
ATOM 2102 C C . GLY A 1 263 ? 94.731 27.176 -145.087 1.00 48.03 263 GLY A C 1
ATOM 2103 O O . GLY A 1 263 ? 93.792 27.035 -144.309 1.00 48.03 263 GLY A O 1
ATOM 2104 N N . SER A 1 264 ? 95.910 27.666 -144.690 1.00 55.81 264 SER A N 1
ATOM 2105 C CA . SER A 1 264 ? 96.310 27.909 -143.286 1.00 55.81 264 SER A CA 1
ATOM 2106 C C . SER A 1 264 ? 95.499 28.998 -142.536 1.00 55.81 264 SER A C 1
ATOM 2108 O O . SER A 1 264 ? 95.413 28.989 -141.311 1.00 55.81 264 SER A O 1
ATOM 2110 N N . SER A 1 265 ? 94.818 29.918 -143.235 1.00 58.22 265 SER A N 1
ATOM 2111 C CA . SER A 1 265 ? 94.103 31.044 -142.593 1.00 58.22 265 SER A CA 1
ATOM 2112 C C . SER A 1 265 ? 92.682 30.701 -142.111 1.00 58.22 265 SER A C 1
ATOM 2114 O O . SER A 1 265 ? 92.256 31.139 -141.040 1.00 58.22 265 SER A O 1
ATOM 2116 N N . THR A 1 266 ? 91.941 29.884 -142.861 1.00 60.25 266 THR A N 1
ATOM 2117 C CA . THR A 1 266 ? 90.580 29.457 -142.496 1.00 60.25 266 THR A CA 1
ATOM 2118 C C . THR A 1 266 ? 90.584 28.429 -141.368 1.00 60.25 266 THR A C 1
ATOM 2120 O O . THR A 1 266 ? 89.732 28.503 -140.483 1.00 60.25 266 THR A O 1
ATOM 2123 N N . LEU A 1 267 ? 91.581 27.538 -141.342 1.00 60.88 267 LEU A N 1
ATOM 2124 C CA . LEU A 1 267 ? 91.726 26.512 -140.305 1.00 60.88 267 LEU A CA 1
ATOM 2125 C C . LEU A 1 267 ? 91.916 27.135 -138.909 1.00 60.88 267 LEU A C 1
ATOM 2127 O O . LEU A 1 267 ? 91.263 26.730 -137.951 1.00 60.88 267 LEU A O 1
ATOM 2131 N N . PHE A 1 268 ? 92.734 28.189 -138.810 1.00 66.38 268 PHE A N 1
ATOM 2132 C CA . PHE A 1 268 ? 92.979 28.903 -137.552 1.00 66.38 268 PHE A CA 1
ATOM 2133 C C . PHE A 1 268 ? 91.718 29.601 -137.016 1.00 66.38 268 PHE A C 1
ATOM 2135 O O . PHE A 1 268 ? 91.449 29.611 -135.815 1.00 66.38 268 PHE A O 1
ATOM 2142 N N . ARG A 1 269 ? 90.899 30.157 -137.915 1.00 68.69 269 ARG A N 1
ATOM 2143 C CA . ARG A 1 269 ? 89.671 30.874 -137.550 1.00 68.69 269 ARG A CA 1
ATOM 2144 C C . ARG A 1 269 ? 88.590 29.927 -137.017 1.00 68.69 269 ARG A C 1
ATOM 2146 O O . ARG A 1 269 ? 87.906 30.272 -136.057 1.00 68.69 269 ARG A O 1
ATOM 2153 N N . VAL A 1 270 ? 88.476 28.732 -137.599 1.00 65.94 270 VAL A N 1
ATOM 2154 C CA . VAL A 1 270 ? 87.563 27.680 -137.128 1.00 65.94 270 VAL A CA 1
ATOM 2155 C C . VAL A 1 270 ? 88.065 27.062 -135.819 1.00 65.94 270 VAL A C 1
ATOM 2157 O O . VAL A 1 270 ? 87.276 26.913 -134.890 1.00 65.94 270 VAL A O 1
ATOM 2160 N N . MET A 1 271 ? 89.373 26.818 -135.679 1.00 69.56 271 MET A N 1
ATOM 2161 C CA . MET A 1 271 ? 89.972 26.328 -134.429 1.00 69.56 271 MET A CA 1
ATOM 2162 C C . MET A 1 271 ? 89.722 27.283 -133.248 1.00 69.56 271 MET A C 1
ATOM 2164 O O . MET A 1 271 ? 89.409 26.838 -132.146 1.00 69.56 271 MET A O 1
ATOM 2168 N N . LEU A 1 272 ? 89.763 28.603 -133.473 1.00 73.88 272 LEU A N 1
ATOM 2169 C CA . LEU A 1 272 ? 89.436 29.592 -132.439 1.00 73.88 272 LEU A CA 1
ATOM 2170 C C . LEU A 1 272 ? 87.954 29.541 -132.012 1.00 73.88 272 LEU A C 1
ATOM 2172 O O . LEU A 1 272 ? 87.635 29.762 -130.843 1.00 73.88 272 LEU A O 1
ATOM 2176 N N . ILE A 1 273 ? 87.040 29.268 -132.950 1.00 73.19 273 ILE A N 1
ATOM 2177 C CA . ILE A 1 273 ? 85.606 29.111 -132.661 1.00 73.19 273 ILE A CA 1
ATOM 2178 C C . ILE A 1 273 ? 85.364 27.819 -131.880 1.00 73.19 273 ILE A C 1
ATOM 2180 O O . ILE A 1 273 ? 84.630 27.853 -130.894 1.00 73.19 273 ILE A O 1
ATOM 2184 N N . VAL A 1 274 ? 86.017 26.719 -132.265 1.00 71.62 274 VAL A N 1
ATOM 2185 C CA . VAL A 1 274 ? 85.946 25.437 -131.548 1.00 71.62 274 VAL A CA 1
ATOM 2186 C C . VAL A 1 274 ? 86.489 25.581 -130.131 1.00 71.62 274 VAL A C 1
ATOM 2188 O O . VAL A 1 274 ? 85.773 25.258 -129.196 1.00 71.62 274 VAL A O 1
ATOM 2191 N N . SER A 1 275 ? 87.658 26.197 -129.937 1.00 75.56 275 SER A N 1
ATOM 2192 C CA . SER A 1 275 ? 88.219 26.415 -128.595 1.00 75.56 275 SER A CA 1
ATOM 2193 C C . SER A 1 275 ? 87.312 27.285 -127.706 1.00 75.56 275 SER A C 1
ATOM 2195 O O . SER A 1 275 ? 87.161 27.040 -126.508 1.00 75.56 275 SER A O 1
ATOM 2197 N N . ARG A 1 276 ? 86.623 28.283 -128.285 1.00 75.44 276 ARG A N 1
ATOM 2198 C CA . ARG A 1 276 ? 85.592 29.049 -127.560 1.00 75.44 276 ARG A CA 1
ATOM 2199 C C . ARG A 1 276 ? 84.349 28.214 -127.248 1.00 75.44 276 ARG A C 1
ATOM 2201 O O . ARG A 1 276 ? 83.773 28.403 -126.180 1.00 75.44 276 ARG A O 1
ATOM 2208 N N . ALA A 1 277 ? 83.921 27.337 -128.153 1.00 71.06 277 ALA A N 1
ATOM 2209 C CA . ALA A 1 277 ? 82.796 26.435 -127.926 1.00 71.06 277 ALA A CA 1
ATOM 2210 C C . ALA A 1 277 ? 83.126 25.401 -126.839 1.00 71.06 277 ALA A C 1
ATOM 2212 O O . ALA A 1 277 ? 82.355 25.266 -125.899 1.00 71.06 277 ALA A O 1
ATOM 2213 N N . GLU A 1 278 ? 84.305 24.781 -126.888 1.00 71.94 278 GLU A N 1
ATOM 2214 C CA . GLU A 1 278 ? 84.821 23.855 -125.872 1.00 71.94 278 GLU A CA 1
ATOM 2215 C C . GLU A 1 278 ? 84.873 24.499 -124.488 1.00 71.94 278 GLU A C 1
ATOM 2217 O O . GLU A 1 278 ? 84.393 23.916 -123.519 1.00 71.94 278 GLU A O 1
ATOM 2222 N N . LYS A 1 279 ? 85.369 25.740 -124.389 1.00 76.12 279 LYS A N 1
ATOM 2223 C CA . LYS A 1 279 ? 85.402 26.464 -123.112 1.00 76.12 279 LYS A CA 1
ATOM 2224 C C . LYS A 1 279 ? 83.998 26.724 -122.551 1.00 76.12 279 LYS A C 1
ATOM 2226 O O . LYS A 1 279 ? 83.804 26.638 -121.342 1.00 76.12 279 LYS A O 1
ATOM 2231 N N . ARG A 1 280 ? 83.009 27.011 -123.409 1.00 75.25 280 ARG A N 1
ATOM 2232 C CA . ARG A 1 280 ? 81.601 27.161 -122.990 1.00 75.25 280 ARG A CA 1
ATOM 2233 C C . ARG A 1 280 ? 80.995 25.824 -122.566 1.00 75.25 280 ARG A C 1
ATOM 2235 O O . ARG A 1 280 ? 80.246 25.794 -121.596 1.00 75.25 280 ARG A O 1
ATOM 2242 N N . THR A 1 281 ? 81.347 24.733 -123.241 1.00 74.69 281 THR A N 1
ATOM 2243 C CA . THR A 1 281 ? 80.904 23.384 -122.872 1.00 74.69 281 THR A CA 1
ATOM 2244 C C . THR A 1 281 ? 81.490 22.955 -121.531 1.00 74.69 281 THR A C 1
ATOM 2246 O O . THR A 1 281 ? 80.735 22.499 -120.685 1.00 74.69 281 THR A O 1
ATOM 2249 N N . GLN A 1 282 ? 82.781 23.193 -121.277 1.00 76.06 282 GLN A N 1
ATOM 2250 C CA . GLN A 1 282 ? 83.399 22.925 -119.970 1.00 76.06 282 GLN A CA 1
ATOM 2251 C C . GLN A 1 282 ? 82.751 23.728 -118.839 1.00 76.06 282 GLN A C 1
ATOM 2253 O O . GLN A 1 282 ? 82.512 23.191 -117.760 1.00 76.06 282 GLN A O 1
ATOM 2258 N N . GLN A 1 283 ? 82.439 25.007 -119.073 1.00 77.69 283 GLN A N 1
ATOM 2259 C CA . GLN A 1 283 ? 81.730 25.821 -118.082 1.00 77.69 283 GLN A CA 1
ATOM 2260 C C . GLN A 1 283 ? 80.334 25.255 -117.789 1.00 77.69 283 GLN A C 1
ATOM 2262 O O . GLN A 1 283 ? 80.001 25.052 -116.622 1.00 77.69 283 GLN A O 1
ATOM 2267 N N . ALA A 1 284 ? 79.565 24.907 -118.825 1.00 73.25 284 ALA A N 1
ATOM 2268 C CA . ALA A 1 284 ? 78.257 24.272 -118.664 1.00 73.25 284 ALA A CA 1
ATOM 2269 C C . ALA A 1 284 ? 78.344 22.900 -117.966 1.00 73.25 284 ALA A C 1
ATOM 2271 O O . ALA A 1 284 ? 77.464 22.554 -117.182 1.00 73.25 284 ALA A O 1
ATOM 2272 N N . GLU A 1 285 ? 79.406 22.127 -118.208 1.00 73.19 285 GLU A N 1
ATOM 2273 C CA . GLU A 1 285 ? 79.654 20.867 -117.502 1.00 73.19 285 GLU A CA 1
ATOM 2274 C C . GLU A 1 285 ? 79.946 21.091 -116.023 1.00 73.19 285 GLU A C 1
ATOM 2276 O O . GLU A 1 285 ? 79.334 20.428 -115.193 1.00 73.19 285 GLU A O 1
ATOM 2281 N N . SER A 1 286 ? 80.796 22.061 -115.677 1.00 79.81 286 SER A N 1
ATOM 2282 C CA . SER A 1 286 ? 81.079 22.381 -114.274 1.00 79.81 286 SER A CA 1
ATOM 2283 C C . SER A 1 286 ? 79.842 22.875 -113.512 1.00 79.81 286 SER A C 1
ATOM 2285 O O . SER A 1 286 ? 79.624 22.474 -112.370 1.00 79.81 286 SER A O 1
ATOM 2287 N N . GLU A 1 287 ? 78.989 23.687 -114.148 1.00 76.94 287 GLU A N 1
ATOM 2288 C CA . GLU A 1 287 ? 77.727 24.141 -113.552 1.00 76.94 287 GLU A CA 1
ATOM 2289 C C . GLU A 1 287 ? 76.732 22.993 -113.374 1.00 76.94 287 GLU A C 1
ATOM 2291 O O . GLU A 1 287 ? 76.075 22.906 -112.338 1.00 76.94 287 GLU A O 1
ATOM 2296 N N . MET A 1 288 ? 76.636 22.093 -114.352 1.00 79.38 288 MET A N 1
ATOM 2297 C CA . MET A 1 288 ? 75.783 20.911 -114.261 1.00 79.38 288 MET A CA 1
ATOM 2298 C C . MET A 1 288 ? 76.256 19.969 -113.148 1.00 79.38 288 MET A C 1
ATOM 2300 O O . MET A 1 288 ? 75.422 19.537 -112.360 1.00 79.38 288 MET A O 1
ATOM 2304 N N . THR A 1 289 ? 77.560 19.696 -113.028 1.00 80.25 289 THR A N 1
ATOM 2305 C CA . THR A 1 289 ? 78.100 18.869 -111.934 1.00 80.25 289 THR A CA 1
ATOM 2306 C C . THR A 1 289 ? 77.791 19.490 -110.577 1.00 80.25 289 THR A C 1
ATOM 2308 O O . THR A 1 289 ? 77.277 18.806 -109.700 1.00 80.25 289 THR A O 1
ATOM 2311 N N . ARG A 1 290 ? 77.991 20.806 -110.428 1.00 83.06 290 ARG A N 1
ATOM 2312 C CA . ARG A 1 290 ? 77.655 21.519 -109.189 1.00 83.06 290 ARG A CA 1
ATOM 2313 C C . ARG A 1 290 ? 76.166 21.416 -108.849 1.00 83.06 290 ARG A C 1
ATOM 2315 O O . ARG A 1 290 ? 75.820 21.167 -107.700 1.00 83.06 290 ARG A O 1
ATOM 2322 N N . ARG A 1 291 ? 75.279 21.580 -109.837 1.00 81.69 291 ARG A N 1
ATOM 2323 C CA . ARG A 1 291 ? 73.833 21.408 -109.616 1.00 81.69 291 ARG A CA 1
ATOM 2324 C C . ARG A 1 291 ? 73.453 19.969 -109.303 1.00 81.69 291 ARG A C 1
ATOM 2326 O O . ARG A 1 291 ? 72.504 19.754 -108.564 1.00 81.69 291 ARG A O 1
ATOM 2333 N N . GLN A 1 292 ? 74.172 18.997 -109.846 1.00 79.56 292 GLN A N 1
ATOM 2334 C CA . GLN A 1 292 ? 73.930 17.589 -109.565 1.00 79.56 292 GLN A CA 1
ATOM 2335 C C . GLN A 1 292 ? 74.370 17.208 -108.146 1.00 79.56 292 GLN A C 1
ATOM 2337 O O . GLN A 1 292 ? 73.662 16.462 -107.475 1.00 79.56 292 GLN A O 1
ATOM 2342 N N . GLU A 1 293 ? 75.479 17.767 -107.660 1.00 86.81 293 GLU A N 1
ATOM 2343 C CA . GLU A 1 293 ? 75.897 17.648 -106.258 1.00 86.81 293 GLU A CA 1
ATOM 2344 C C . GLU A 1 293 ? 74.887 18.309 -105.310 1.00 86.81 293 GLU A C 1
ATOM 2346 O O . GLU A 1 293 ? 74.517 17.722 -104.296 1.00 86.81 293 GLU A O 1
ATOM 2351 N N . GLU A 1 294 ? 74.390 19.499 -105.656 1.00 84.56 294 GLU A N 1
ATOM 2352 C CA . GLU A 1 294 ? 73.377 20.213 -104.869 1.00 84.56 294 GLU A CA 1
ATOM 2353 C C . GLU A 1 294 ? 72.038 19.463 -104.836 1.00 84.56 294 GLU A C 1
ATOM 2355 O O . GLU A 1 294 ? 71.430 19.339 -103.776 1.00 84.56 294 GLU A O 1
ATOM 2360 N N . LEU A 1 295 ? 71.619 18.881 -105.963 1.00 83.50 295 LEU A N 1
ATOM 2361 C CA . LEU A 1 295 ? 70.415 18.058 -106.037 1.00 83.50 295 LEU A CA 1
ATOM 2362 C C . LEU A 1 295 ? 70.571 16.761 -105.236 1.00 83.50 295 LEU A C 1
ATOM 2364 O O . LEU A 1 295 ? 69.688 16.439 -104.455 1.00 83.50 295 LEU A O 1
ATOM 2368 N N . SER A 1 296 ? 71.724 16.088 -105.328 1.00 87.31 296 SER A N 1
ATOM 2369 C CA . SER A 1 296 ? 72.013 14.894 -104.513 1.00 87.31 296 SER A CA 1
ATOM 2370 C C . SER A 1 296 ? 72.006 15.218 -103.015 1.00 87.31 296 SER A C 1
ATOM 2372 O O . SER A 1 296 ? 71.559 14.424 -102.192 1.00 87.31 296 SER A O 1
ATOM 2374 N N . ARG A 1 297 ? 72.504 16.401 -102.634 1.00 91.19 297 ARG A N 1
ATOM 2375 C CA . ARG A 1 297 ? 72.467 16.864 -101.246 1.00 91.19 297 ARG A CA 1
ATOM 2376 C C . ARG A 1 297 ? 71.034 17.114 -100.775 1.00 91.19 297 ARG A C 1
ATOM 2378 O O . ARG A 1 297 ? 70.684 16.649 -99.698 1.00 91.19 297 ARG A O 1
ATOM 2385 N N . LEU A 1 298 ? 70.225 17.809 -101.572 1.00 84.81 298 LEU A N 1
ATOM 2386 C CA . LEU A 1 298 ? 68.822 18.077 -101.248 1.00 84.81 298 LEU A CA 1
ATOM 2387 C C . LEU A 1 298 ? 67.979 16.796 -101.216 1.00 84.81 298 LEU A C 1
ATOM 2389 O O . LEU A 1 298 ? 67.110 16.674 -100.363 1.00 84.81 298 LEU A O 1
ATOM 2393 N N . GLU A 1 299 ? 68.255 15.821 -102.085 1.00 86.44 299 GLU A N 1
ATOM 2394 C CA . GLU A 1 299 ? 67.622 14.496 -102.034 1.00 86.44 299 GLU A CA 1
ATOM 2395 C C . GLU A 1 299 ? 67.945 13.778 -100.719 1.00 86.44 299 GLU A C 1
ATOM 2397 O O . GLU A 1 299 ? 67.043 13.251 -100.071 1.00 86.44 299 GLU A O 1
ATOM 2402 N N . ASN A 1 300 ? 69.205 13.809 -100.276 1.00 87.19 300 ASN A N 1
ATOM 2403 C CA . ASN A 1 300 ? 69.592 13.235 -98.986 1.00 87.19 300 ASN A CA 1
ATOM 2404 C C . ASN A 1 300 ? 68.950 13.977 -97.802 1.00 87.19 300 ASN A C 1
ATOM 2406 O O . ASN A 1 300 ? 68.515 13.337 -96.846 1.00 87.19 300 ASN A O 1
ATOM 2410 N N . GLU A 1 301 ? 68.872 15.310 -97.857 1.00 87.69 301 GLU A N 1
ATOM 2411 C CA . GLU A 1 301 ? 68.191 16.117 -96.835 1.00 87.69 301 GLU A CA 1
ATOM 2412 C C . GLU A 1 301 ? 66.681 15.806 -96.796 1.00 87.69 301 GLU A C 1
ATOM 2414 O O . GLU A 1 301 ? 66.135 15.631 -95.710 1.00 87.69 301 GLU A O 1
ATOM 2419 N N . LEU A 1 302 ? 66.023 15.627 -97.950 1.00 82.38 302 LEU A N 1
ATOM 2420 C CA . LEU A 1 302 ? 64.617 15.210 -98.019 1.00 82.38 302 LEU A CA 1
ATOM 2421 C C . LEU A 1 302 ? 64.403 13.815 -97.422 1.00 82.38 302 LEU A C 1
ATOM 2423 O O . LEU A 1 302 ? 63.437 13.609 -96.694 1.00 82.38 302 LEU A O 1
ATOM 2427 N N . VAL A 1 303 ? 65.277 12.851 -97.728 1.00 88.31 303 VAL A N 1
ATOM 2428 C CA . VAL A 1 303 ? 65.183 11.496 -97.159 1.00 88.31 303 VAL A CA 1
ATOM 2429 C C . VAL A 1 303 ? 65.302 11.548 -95.638 1.00 88.31 303 VAL A C 1
ATOM 2431 O O . VAL A 1 303 ? 64.461 10.974 -94.951 1.00 88.31 303 VAL A O 1
ATOM 2434 N N . ALA A 1 304 ? 66.281 12.289 -95.113 1.00 85.75 304 ALA A N 1
ATOM 2435 C CA . ALA A 1 304 ? 66.450 12.459 -93.673 1.00 85.75 304 ALA A CA 1
ATOM 2436 C C . ALA A 1 304 ? 65.224 13.121 -93.020 1.00 85.75 304 ALA A C 1
ATOM 2438 O O . ALA A 1 304 ? 64.824 12.739 -91.921 1.00 85.75 304 ALA A O 1
ATOM 2439 N N . GLU A 1 305 ? 64.601 14.090 -93.693 1.00 79.69 305 GLU A N 1
ATOM 2440 C CA . GLU A 1 305 ? 63.419 14.760 -93.155 1.00 79.69 305 GLU A CA 1
ATOM 2441 C C . GLU A 1 305 ? 62.162 13.878 -93.225 1.00 79.69 305 GLU A C 1
ATOM 2443 O O . GLU A 1 305 ? 61.392 13.859 -92.267 1.00 79.69 305 GLU A O 1
ATOM 2448 N N . LYS A 1 306 ? 61.989 13.058 -94.274 1.00 82.69 306 LYS A N 1
ATOM 2449 C CA . LYS A 1 306 ? 60.919 12.042 -94.328 1.00 82.69 306 LYS A CA 1
ATOM 2450 C C . LYS A 1 306 ? 61.092 10.970 -93.247 1.00 82.69 306 LYS A C 1
ATOM 2452 O O . LYS A 1 306 ? 60.103 10.536 -92.661 1.00 82.69 306 LYS A O 1
ATOM 2457 N N . GLU A 1 307 ? 62.325 10.556 -92.951 1.00 85.06 307 GLU A N 1
ATOM 2458 C CA . GLU A 1 307 ? 62.605 9.647 -91.830 1.00 85.06 307 GLU A CA 1
ATOM 2459 C C . GLU A 1 307 ? 62.245 10.282 -90.480 1.00 85.06 307 GLU A C 1
ATOM 2461 O O . GLU A 1 307 ? 61.650 9.616 -89.633 1.00 85.06 307 GLU A O 1
ATOM 2466 N N . ARG A 1 308 ? 62.526 11.579 -90.288 1.00 84.44 308 ARG A N 1
ATOM 2467 C CA . ARG A 1 308 ? 62.105 12.311 -89.082 1.00 84.44 308 ARG A CA 1
ATOM 2468 C C . ARG A 1 308 ? 60.594 12.459 -88.977 1.00 84.44 308 ARG A C 1
ATOM 2470 O O . ARG A 1 308 ? 60.066 12.250 -87.893 1.00 84.44 308 ARG A O 1
ATOM 2477 N N . TYR A 1 309 ? 59.905 12.795 -90.068 1.00 81.19 309 TYR A N 1
ATOM 2478 C CA . TYR A 1 309 ? 58.442 12.875 -90.077 1.00 81.19 309 TYR A CA 1
ATOM 2479 C C . TYR A 1 309 ? 57.821 11.528 -89.696 1.00 81.19 309 TYR A C 1
ATOM 2481 O O . TYR A 1 309 ? 56.946 11.469 -88.840 1.00 81.19 309 TYR A O 1
ATOM 2489 N N . LYS A 1 310 ? 58.342 10.430 -90.257 1.00 84.88 310 LYS A N 1
ATOM 2490 C CA . LYS A 1 310 ? 57.909 9.072 -89.919 1.00 84.88 310 LYS A CA 1
ATOM 2491 C C . LYS A 1 310 ? 58.123 8.740 -88.440 1.00 84.88 310 LYS A C 1
ATOM 2493 O O . LYS A 1 310 ? 57.222 8.184 -87.827 1.00 84.88 310 LYS A O 1
ATOM 2498 N N . ALA A 1 311 ? 59.266 9.113 -87.866 1.00 81.88 311 ALA A N 1
ATOM 2499 C CA . ALA A 1 311 ? 59.514 8.939 -86.435 1.00 81.88 311 ALA A CA 1
ATOM 2500 C C . ALA A 1 311 ? 58.543 9.767 -85.575 1.00 81.88 311 ALA A C 1
ATOM 2502 O O . ALA A 1 311 ? 57.997 9.251 -84.607 1.00 81.88 311 ALA A O 1
ATOM 2503 N N . LEU A 1 312 ? 58.272 11.020 -85.957 1.00 81.38 312 LEU A N 1
ATOM 2504 C CA . LEU A 1 312 ? 57.323 11.882 -85.245 1.00 81.38 312 LEU A CA 1
ATOM 2505 C C . LEU A 1 312 ? 55.890 11.327 -85.302 1.00 81.38 312 LEU A C 1
ATOM 2507 O O . LEU A 1 312 ? 55.174 11.372 -84.307 1.00 81.38 312 LEU A O 1
ATOM 2511 N N . ALA A 1 313 ? 55.482 10.795 -86.457 1.00 79.44 313 ALA A N 1
ATOM 2512 C CA . ALA A 1 313 ? 54.181 10.158 -86.644 1.00 79.44 313 ALA A CA 1
ATOM 2513 C C . ALA A 1 313 ? 54.056 8.867 -85.820 1.00 79.44 313 ALA A C 1
ATOM 2515 O O . ALA A 1 313 ? 53.025 8.640 -85.195 1.00 79.44 313 ALA A O 1
ATOM 2516 N N . GLU A 1 314 ? 55.114 8.052 -85.761 1.00 85.25 314 GLU A N 1
ATOM 2517 C CA . GLU A 1 314 ? 55.160 6.859 -84.907 1.00 85.25 314 GLU A CA 1
ATOM 2518 C C . GLU A 1 314 ? 55.090 7.225 -83.410 1.00 85.25 314 GLU A C 1
ATOM 2520 O O . GLU A 1 314 ? 54.354 6.585 -82.662 1.00 85.25 314 GLU A O 1
ATOM 2525 N N . GLU A 1 315 ? 55.774 8.288 -82.966 1.00 84.12 315 GLU A N 1
ATOM 2526 C CA . GLU A 1 315 ? 55.668 8.805 -81.590 1.00 84.12 315 GLU A CA 1
ATOM 2527 C C . GLU A 1 315 ? 54.263 9.355 -81.276 1.00 84.12 315 GLU A C 1
ATOM 2529 O O . GLU A 1 315 ? 53.734 9.147 -80.181 1.00 84.12 315 GLU A O 1
ATOM 2534 N N . LEU A 1 316 ? 53.619 10.022 -82.235 1.00 80.38 316 LEU A N 1
ATOM 2535 C CA . LEU A 1 316 ? 52.234 10.488 -82.124 1.00 80.38 316 LEU A CA 1
ATOM 2536 C C . LEU A 1 316 ? 51.234 9.326 -82.026 1.00 80.38 316 LEU A C 1
ATOM 2538 O O . LEU A 1 316 ? 50.347 9.348 -81.175 1.00 80.38 316 LEU A O 1
ATOM 2542 N N . GLU A 1 317 ? 51.382 8.290 -82.852 1.00 83.19 317 GLU A N 1
ATOM 2543 C CA . GLU A 1 317 ? 50.548 7.085 -82.770 1.00 83.19 317 GLU A CA 1
ATOM 2544 C C . GLU A 1 317 ? 50.764 6.336 -81.455 1.00 83.19 317 GLU A C 1
ATOM 2546 O O . GLU A 1 317 ? 49.795 5.899 -80.835 1.00 83.19 317 GLU A O 1
ATOM 2551 N N . GLN A 1 318 ? 52.012 6.224 -80.996 1.00 80.81 318 GLN A N 1
ATOM 2552 C CA . GLN A 1 318 ? 52.324 5.579 -79.727 1.00 80.81 318 GLN A CA 1
ATOM 2553 C C . GLN A 1 318 ? 51.725 6.351 -78.548 1.00 80.81 318 GLN A C 1
ATOM 2555 O O . GLN A 1 318 ? 51.051 5.758 -77.708 1.00 80.81 318 GLN A O 1
ATOM 2560 N N . THR A 1 319 ? 51.905 7.672 -78.503 1.00 76.56 319 THR A N 1
ATOM 2561 C CA . THR A 1 319 ? 51.294 8.503 -77.456 1.00 76.56 319 THR A CA 1
ATOM 2562 C C . THR A 1 319 ? 49.769 8.433 -77.512 1.00 76.56 319 THR A C 1
ATOM 2564 O O . THR A 1 319 ? 49.127 8.325 -76.475 1.00 76.56 319 THR A O 1
ATOM 2567 N N . PHE A 1 320 ? 49.156 8.400 -78.696 1.00 75.50 320 PHE A N 1
ATOM 2568 C CA . PHE A 1 320 ? 47.709 8.221 -78.826 1.00 75.50 320 PHE A CA 1
ATOM 2569 C C . PHE A 1 320 ? 47.223 6.831 -78.370 1.00 75.50 320 PHE A C 1
ATOM 2571 O O . PHE A 1 320 ? 46.172 6.724 -77.730 1.00 75.50 320 PHE A O 1
ATOM 2578 N N . ALA A 1 321 ? 47.976 5.765 -78.652 1.00 77.06 321 ALA A N 1
ATOM 2579 C CA . ALA A 1 321 ? 47.677 4.412 -78.180 1.00 77.06 321 ALA A CA 1
ATOM 2580 C C . ALA A 1 321 ? 47.762 4.319 -76.646 1.00 77.06 321 ALA A C 1
ATOM 2582 O O . ALA A 1 321 ? 46.826 3.844 -75.999 1.00 77.06 321 ALA A O 1
ATOM 2583 N N . GLU A 1 322 ? 48.816 4.895 -76.058 1.00 75.81 322 GLU A N 1
ATOM 2584 C CA . GLU A 1 322 ? 48.998 4.986 -74.603 1.00 75.81 322 GLU A CA 1
ATOM 2585 C C . GLU A 1 322 ? 47.838 5.736 -73.918 1.00 75.81 322 GLU A C 1
ATOM 2587 O O . GLU A 1 322 ? 47.440 5.381 -72.809 1.00 75.81 322 GLU A O 1
ATOM 2592 N N . LEU A 1 323 ? 47.232 6.717 -74.595 1.00 68.81 323 LEU A N 1
ATOM 2593 C CA . LEU A 1 323 ? 46.104 7.504 -74.078 1.00 68.81 323 LEU A CA 1
ATOM 2594 C C . LEU A 1 323 ? 44.730 6.867 -74.270 1.00 68.81 323 LEU A C 1
ATOM 2596 O O . LEU A 1 323 ? 43.805 7.157 -73.512 1.00 68.81 323 LEU A O 1
ATOM 2600 N N . THR A 1 324 ? 44.570 6.026 -75.289 1.00 69.06 324 THR A N 1
ATOM 2601 C CA . THR A 1 324 ? 43.293 5.362 -75.598 1.00 69.06 324 THR A CA 1
ATOM 2602 C C . THR A 1 324 ? 43.191 3.952 -75.015 1.00 69.06 324 THR A C 1
ATOM 2604 O O . THR A 1 324 ? 42.116 3.353 -75.065 1.00 69.06 324 THR A O 1
ATOM 2607 N N . GLY A 1 325 ? 44.265 3.455 -74.391 1.00 55.66 325 GLY A N 1
ATOM 2608 C CA . GLY A 1 325 ? 44.276 2.203 -73.637 1.00 55.66 325 GLY A CA 1
ATOM 2609 C C . GLY A 1 325 ? 44.245 0.940 -74.503 1.00 55.66 325 GLY A C 1
ATOM 2610 O O . GLY A 1 325 ? 43.695 -0.066 -74.050 1.00 55.66 325 GLY A O 1
ATOM 2611 N N . ASN A 1 326 ? 44.808 0.990 -75.718 1.00 50.81 326 ASN A N 1
ATOM 2612 C CA . ASN A 1 326 ? 45.028 -0.175 -76.589 1.00 50.81 326 ASN A CA 1
ATOM 2613 C C . ASN A 1 326 ? 46.509 -0.523 -76.714 1.00 50.81 326 ASN A C 1
ATOM 2615 O O . ASN A 1 326 ? 47.305 0.409 -76.956 1.00 50.81 326 ASN A O 1
#

Foldseek 3Di:
DVVVVVVVVVVVVVVVVVVVVVVVVVVVVVVVVVVVVVVVVVVVVVVVVVVVVVVVVVVVVVVVVVVVVVVVVVVVVVVVVVVVVVVVVVVVVVVVVVVVVVVVVVVVVVVVVVVVVVVVVVVVVVVVVVVVVVVVVVVVVVVVVVVVVVVVVVVVVVVVVVVVVVVVVVVVVVVVVVVVVVVVVVVVVVVVVVVVVVVLVVVLVVLVVVLVVLVVVLVVLVVVLVVLVVVLVVLVVVLVVLVVVLVVLVVVVVVVVVPDVDDVPVNVVSVVVNVVSVVVSVVSVVVSVVSVVVSVVSVVVSVVSVVVSVVSVVVSVVSVCVVVVD

Sequence (326 aa):
MEAIKKKMLAMKLDKENAIDLADQLEEQLKEKETEMSKKEEEMGDVVKRYQSLEAEKEAAETQLAETNQKLEDTEKRAQEAEAEVAALQRRIRLLEDDLESTDTRLTDATAKLEEASKAADESERGCKVLENRTVADEERIASLEEQLKEFTFMAEDADRKYDEATQKLATAEESLANAEKRVEDAEEKILDLEDELRIVGNNMKSLEISEQEAAQREEAYEENIRDLTERLKAASKQKQTYQTTLEKLTKQLEETAHKMPNGSSTLFRVMLIVSRAEKRTQQAESEMTRRQEELSRLENELVAEKERYKALAEELEQTFAELTGN

InterPro domains:
  IPR000533 Tropomyosin [PF00261] (69-259)
  IPR000533 Tropomyosin [PR00194] (84-101)
  IPR000533 Tropomyosin [PR00194] (120-140)
  IPR000533 Tropomyosin [PR00194] (145-173)
  IPR000533 Tropomyosin [PR00194] (175-198)
  IPR000533 Tropomyosin [PR00194] (231-256)

pLDDT: mean 87.53, std 12.66, range [40.62, 98.56]

Secondary structure (DSSP, 8-state):
-HHHHHHHHHHHHHHHHHHHHHHHHHHHHHHHHHHHHHHHHHHHHHHHHHHHHHHHHHHHHHHHHHHHHHHHHHHHHHHHHHHHHHHHHHHHHHHHHHHHHHHHHHHHHHHHHHHHHHHHHHHHHHHHHHHHHHHHHHHHHHHHHHHHHHHHHHHHHHHHHHHHHHHHHHHHHHHHHHHHHHHHHHHHHHHHHHHHHHHHHHHHHHHHHHHHHHHHHHHHHHHHHHHHHHHHHHHHHHHHHHHHHHHHHHHHHHHHHTT-SS-HHHHHHHHHHHHHHHHHHHHHHHHHHHHHHHHHHHHHHHHHHHHHHHHHHHHHHHHHHHHHT-

Radius of gyration: 115.34 Å; chains: 1; bounding box: 199×59×326 Å

Organism: Mesocestoides corti (NCBI:txid53468)